Protein AF-A0A523AFY2-F1 (afdb_monomer_lite)

Foldseek 3Di:
DDDDDPDDPPPPPPPLDAAVQVALDHFCVLVCVPPVQQCVLQCQACQQCLLPPPVNVVVLVVCCVVQNQLVLLLSCLQFLVRLSVRCVVVVHDNGRDDCHLCDPPDPCVSSRSRGNGQSNLQQQPDFDAQSPTDGDPPDTFLDHEGEDQDQDPPQVVSCSRHSYGYDYDPVNVALSSVRNRQFDWDFDDDPNDGDDTDRPGNVSVVCCPDPPPPVPGLQVPQFPFDFPCPDDPDGDTDTRNNRDDPPDPD

Structure (mmCIF, N/CA/C/O backbone):
data_AF-A0A523AFY2-F1
#
_entry.id   AF-A0A523AFY2-F1
#
loop_
_atom_site.group_PDB
_atom_site.id
_atom_site.type_symbol
_atom_site.label_atom_id
_atom_site.label_alt_id
_atom_site.label_comp_id
_atom_site.label_asym_id
_atom_site.label_entity_id
_atom_site.label_seq_id
_atom_site.pdbx_PDB_ins_code
_atom_site.Cartn_x
_atom_site.Cartn_y
_atom_site.Cartn_z
_atom_site.occupancy
_atom_site.B_iso_or_equiv
_atom_site.auth_seq_id
_atom_site.auth_comp_id
_atom_site.auth_asym_id
_atom_site.auth_atom_id
_atom_site.pdbx_PDB_model_num
ATOM 1 N N . MET A 1 1 ? 66.369 21.741 8.125 1.00 42.06 1 MET A N 1
ATOM 2 C CA . MET A 1 1 ? 65.261 22.424 7.418 1.00 42.06 1 MET A CA 1
ATOM 3 C C . MET A 1 1 ? 64.655 21.423 6.441 1.00 42.06 1 MET A C 1
ATOM 5 O O . MET A 1 1 ? 65.436 20.717 5.822 1.00 42.06 1 MET A O 1
ATOM 9 N N . PHE A 1 2 ? 63.322 21.357 6.341 1.00 40.41 2 PHE A N 1
ATOM 10 C CA . PHE A 1 2 ? 62.491 20.428 5.542 1.00 40.41 2 PHE A CA 1
ATOM 11 C C . PHE A 1 2 ? 61.957 19.174 6.249 1.00 40.41 2 PHE A C 1
ATOM 13 O O . PHE A 1 2 ? 62.314 18.036 5.962 1.00 40.41 2 PHE A O 1
ATOM 20 N N . GLN A 1 3 ? 60.999 19.427 7.138 1.00 42.50 3 GLN A N 1
ATOM 21 C CA . GLN A 1 3 ? 59.979 18.474 7.560 1.00 42.50 3 GLN A CA 1
ATOM 22 C C . GLN A 1 3 ? 58.961 18.348 6.411 1.00 42.50 3 GLN A C 1
ATOM 24 O O . GLN A 1 3 ? 58.285 19.318 6.071 1.00 42.50 3 GLN A O 1
ATOM 29 N N . LYS A 1 4 ? 58.907 17.188 5.743 1.00 47.19 4 LYS A N 1
ATOM 30 C CA . LYS A 1 4 ? 57.922 16.914 4.684 1.00 47.19 4 LYS A CA 1
ATOM 31 C C . LYS A 1 4 ? 56.548 16.710 5.322 1.00 47.19 4 LYS A C 1
ATOM 33 O O . LYS A 1 4 ? 56.287 15.682 5.938 1.00 47.19 4 LYS A O 1
ATOM 38 N N . LEU A 1 5 ? 55.694 17.715 5.170 1.00 48.69 5 LEU A N 1
ATOM 39 C CA . LEU A 1 5 ? 54.273 17.677 5.486 1.00 48.69 5 LEU A CA 1
ATOM 40 C C . LEU A 1 5 ? 53.580 16.730 4.489 1.00 48.69 5 LEU A C 1
ATOM 42 O O . LEU A 1 5 ? 53.420 17.071 3.319 1.00 48.69 5 LEU A O 1
ATOM 46 N N . LEU A 1 6 ? 53.212 15.523 4.923 1.00 51.28 6 LEU A N 1
ATOM 47 C CA . LEU A 1 6 ? 52.297 14.668 4.165 1.00 51.28 6 LEU A CA 1
ATOM 48 C C . LEU A 1 6 ? 50.889 15.269 4.267 1.00 51.28 6 LEU A C 1
ATOM 50 O O . LEU A 1 6 ? 50.215 15.117 5.284 1.00 51.28 6 LEU A O 1
ATOM 54 N N . LEU A 1 7 ? 50.451 15.966 3.216 1.00 49.75 7 LEU A N 1
ATOM 55 C CA . LEU A 1 7 ? 49.040 16.283 3.016 1.00 49.75 7 LEU A CA 1
ATOM 56 C C . LEU A 1 7 ? 48.286 14.984 2.702 1.00 49.75 7 LEU A C 1
ATOM 58 O O . LEU A 1 7 ? 48.415 14.431 1.611 1.00 49.75 7 LEU A O 1
ATOM 62 N N . PHE A 1 8 ? 47.473 14.515 3.647 1.00 49.38 8 PHE A N 1
ATOM 63 C CA . PHE A 1 8 ? 46.393 13.581 3.351 1.00 49.38 8 PHE A CA 1
ATOM 64 C C . PHE A 1 8 ? 45.326 14.331 2.543 1.00 49.38 8 PHE A C 1
ATOM 66 O O . PHE A 1 8 ? 44.540 15.101 3.092 1.00 49.38 8 PHE A O 1
ATOM 73 N N . LEU A 1 9 ? 45.308 14.121 1.227 1.00 49.66 9 LEU A N 1
ATOM 74 C CA . LEU A 1 9 ? 44.147 14.429 0.396 1.00 49.66 9 LEU A CA 1
ATOM 75 C C . LEU A 1 9 ? 43.015 13.493 0.831 1.00 49.66 9 LEU A C 1
ATOM 77 O O . LEU A 1 9 ? 42.981 12.326 0.445 1.00 49.66 9 LEU A O 1
ATOM 81 N N . ALA A 1 10 ? 42.110 13.991 1.673 1.00 51.66 10 ALA A N 1
ATOM 82 C CA . ALA A 1 10 ? 40.837 13.334 1.914 1.00 51.66 10 ALA A CA 1
ATOM 83 C C . ALA A 1 10 ? 40.090 13.284 0.577 1.00 51.66 10 ALA A C 1
ATOM 85 O O . ALA A 1 10 ? 39.642 14.309 0.064 1.00 51.66 10 ALA A O 1
ATOM 86 N N . ILE A 1 11 ? 40.005 12.096 -0.019 1.00 53.56 11 ILE A N 1
ATOM 87 C CA . ILE A 1 11 ? 39.124 11.853 -1.156 1.00 53.56 11 ILE A CA 1
ATOM 88 C C . ILE A 1 11 ? 37.707 12.006 -0.607 1.00 53.56 11 ILE A C 1
ATOM 90 O O . ILE A 1 11 ? 37.189 11.109 0.058 1.00 53.56 11 ILE A O 1
ATOM 94 N N . ILE A 1 12 ? 37.102 13.173 -0.830 1.00 53.50 12 ILE A N 1
ATOM 95 C CA . ILE A 1 12 ? 35.683 13.400 -0.569 1.00 53.50 12 ILE A CA 1
ATOM 96 C C . ILE A 1 12 ? 34.939 12.589 -1.630 1.00 53.50 12 ILE A C 1
ATOM 98 O O . ILE A 1 12 ? 34.638 13.083 -2.714 1.00 53.50 12 ILE A O 1
ATOM 102 N N . PHE A 1 13 ? 34.694 11.309 -1.349 1.00 49.19 13 PHE A N 1
ATOM 103 C CA . PHE A 1 13 ? 33.659 10.586 -2.070 1.00 49.19 13 PHE A CA 1
ATOM 104 C C . PHE A 1 13 ? 32.344 11.314 -1.778 1.00 49.19 13 PHE A C 1
ATOM 106 O O . PHE A 1 13 ? 32.031 11.518 -0.600 1.00 49.19 13 PHE A O 1
ATOM 113 N N . PRO A 1 14 ? 31.585 11.750 -2.798 1.00 54.03 14 PRO A N 1
ATOM 114 C CA . PRO A 1 14 ? 30.261 12.285 -2.549 1.00 54.03 14 PRO A CA 1
ATOM 115 C C . PRO A 1 14 ? 29.473 11.198 -1.820 1.00 54.03 14 PRO A C 1
ATOM 117 O O . PRO A 1 14 ? 29.329 10.083 -2.324 1.00 54.03 14 PRO A O 1
ATOM 120 N N . ILE A 1 15 ? 29.023 11.507 -0.604 1.00 63.22 15 ILE A N 1
ATOM 121 C CA . ILE A 1 15 ? 28.131 10.630 0.145 1.00 63.22 15 ILE A CA 1
ATOM 122 C C . ILE A 1 15 ? 26.843 10.584 -0.673 1.00 63.22 15 ILE A C 1
ATOM 124 O O . ILE A 1 15 ? 26.084 11.552 -0.698 1.00 63.22 15 ILE A O 1
ATOM 128 N N . ILE A 1 16 ? 26.638 9.492 -1.411 1.00 67.69 16 ILE A N 1
ATOM 129 C CA . ILE A 1 16 ? 25.381 9.256 -2.115 1.00 67.69 16 ILE A CA 1
ATOM 130 C C . ILE A 1 16 ? 24.326 9.065 -1.027 1.00 67.69 16 ILE A C 1
ATOM 132 O O . ILE A 1 16 ? 24.326 8.059 -0.321 1.00 67.69 16 ILE A O 1
ATOM 136 N N . SER A 1 17 ? 23.473 10.071 -0.859 1.00 81.75 17 SER A N 1
ATOM 137 C CA . SER A 1 17 ? 22.345 10.030 0.063 1.00 81.75 17 SER A CA 1
ATOM 138 C C . SER A 1 17 ? 21.097 9.633 -0.712 1.00 81.75 17 SER A C 1
ATOM 140 O O . SER A 1 17 ? 20.773 10.259 -1.721 1.00 81.75 17 SER A O 1
ATOM 142 N N . PHE A 1 18 ? 20.409 8.590 -0.251 1.00 86.94 18 PHE A N 1
ATOM 143 C CA . PHE A 1 18 ? 19.158 8.133 -0.850 1.00 86.94 18 PHE A CA 1
ATOM 144 C C . PHE A 1 18 ? 17.953 8.684 -0.080 1.00 86.94 18 PHE A C 1
ATOM 146 O O . PHE A 1 18 ? 18.010 8.786 1.152 1.00 86.94 18 PHE A O 1
ATOM 153 N N . PRO A 1 19 ? 16.830 8.978 -0.759 1.00 84.94 19 PRO A N 1
ATOM 154 C CA . PRO A 1 19 ? 15.599 9.380 -0.092 1.00 84.94 19 PRO A CA 1
ATOM 155 C C . PRO A 1 19 ? 15.180 8.345 0.951 1.00 84.94 19 PRO A C 1
ATOM 157 O O . PRO A 1 19 ? 15.086 7.150 0.653 1.00 84.94 19 PRO A O 1
ATOM 160 N N . HIS A 1 20 ? 14.920 8.794 2.180 1.00 91.00 20 HIS A N 1
ATOM 161 C CA . HIS A 1 20 ? 14.503 7.930 3.287 1.00 91.00 20 HIS A CA 1
ATOM 162 C C . HIS A 1 20 ? 15.432 6.706 3.484 1.00 91.00 20 HIS A C 1
ATOM 164 O O . HIS A 1 20 ? 14.951 5.578 3.586 1.00 91.00 20 HIS A O 1
ATOM 170 N N . ALA A 1 21 ? 16.758 6.904 3.473 1.00 85.56 21 ALA A N 1
ATOM 171 C CA . ALA A 1 21 ? 17.754 5.820 3.513 1.00 85.56 21 ALA A CA 1
ATOM 172 C C . ALA A 1 21 ? 17.608 4.863 4.715 1.00 85.56 21 ALA A C 1
ATOM 174 O O . ALA A 1 21 ? 17.823 3.661 4.570 1.00 85.56 21 ALA A O 1
ATOM 175 N N . GLU A 1 22 ? 17.194 5.383 5.875 1.00 87.62 22 GLU A N 1
ATOM 176 C CA . GLU A 1 22 ? 16.995 4.591 7.099 1.00 87.62 22 GLU A CA 1
ATOM 177 C C . GLU A 1 22 ? 15.602 3.951 7.216 1.00 87.62 22 GLU A C 1
ATOM 179 O O . GLU A 1 22 ? 15.353 3.182 8.142 1.00 87.62 22 GLU A O 1
ATOM 184 N N . ARG A 1 23 ? 14.684 4.250 6.290 1.00 91.00 23 ARG A N 1
ATOM 185 C CA . ARG A 1 23 ? 13.318 3.708 6.270 1.00 91.00 23 ARG A CA 1
ATOM 186 C C . ARG A 1 23 ? 13.208 2.593 5.232 1.00 91.00 23 ARG A C 1
ATOM 188 O O . ARG A 1 23 ? 13.968 2.539 4.260 1.00 91.00 23 ARG A O 1
ATOM 195 N N . ILE A 1 24 ? 12.243 1.694 5.415 1.00 91.69 24 ILE A N 1
ATOM 196 C CA . ILE A 1 24 ? 11.992 0.623 4.443 1.00 91.69 24 ILE A CA 1
ATOM 197 C C . ILE A 1 24 ? 11.188 1.140 3.245 1.00 91.69 24 ILE A C 1
ATOM 199 O O . ILE A 1 24 ? 11.345 0.638 2.128 1.00 91.69 24 ILE A O 1
ATOM 203 N N . PHE A 1 25 ? 10.378 2.181 3.443 1.00 94.56 25 PHE A N 1
ATOM 204 C CA . PHE A 1 25 ? 9.622 2.844 2.384 1.00 94.56 25 PHE A CA 1
ATOM 205 C C . PHE A 1 25 ? 10.242 4.171 1.957 1.00 94.56 25 PHE A C 1
ATOM 207 O O . PHE A 1 25 ? 11.165 4.720 2.557 1.00 94.56 25 PHE A O 1
ATOM 214 N N . THR A 1 26 ? 9.720 4.684 0.855 1.00 94.88 26 THR A N 1
ATOM 215 C CA . THR A 1 26 ? 9.951 6.047 0.403 1.00 94.88 26 THR A CA 1
ATOM 216 C C . THR A 1 26 ? 8.637 6.598 -0.122 1.00 94.88 26 THR A C 1
ATOM 218 O O . THR A 1 26 ? 7.794 5.818 -0.584 1.00 94.88 26 THR A O 1
ATOM 221 N N . THR A 1 27 ? 8.461 7.911 -0.019 1.00 95.56 27 THR A N 1
ATOM 222 C CA . THR A 1 27 ? 7.250 8.571 -0.496 1.00 95.56 27 THR A CA 1
ATOM 223 C C . THR A 1 27 ? 7.198 8.560 -2.037 1.00 95.56 27 THR A C 1
ATOM 225 O O . THR A 1 27 ? 8.249 8.516 -2.696 1.00 95.56 27 THR A O 1
ATOM 228 N N . PRO A 1 28 ? 6.001 8.564 -2.645 1.00 94.88 28 PRO A N 1
ATOM 229 C CA . PRO A 1 28 ? 5.795 8.526 -4.092 1.00 94.88 28 PRO A CA 1
ATOM 230 C C . PRO A 1 28 ? 6.550 9.598 -4.884 1.00 94.88 28 PRO A C 1
ATOM 232 O O . PRO A 1 28 ? 6.897 9.347 -6.037 1.00 94.88 28 PRO A O 1
ATOM 235 N N . GLU A 1 29 ? 6.863 10.754 -4.290 1.00 93.19 29 GLU A N 1
ATOM 236 C CA . GLU A 1 29 ? 7.602 11.851 -4.939 1.00 93.19 29 GLU A CA 1
ATOM 237 C C . GLU A 1 29 ? 8.966 11.390 -5.453 1.00 93.19 29 GLU A C 1
ATOM 239 O O . GLU A 1 29 ? 9.415 11.840 -6.505 1.00 93.19 29 GLU A O 1
ATOM 244 N N . THR A 1 30 ? 9.600 10.438 -4.757 1.00 93.06 30 THR A N 1
ATOM 245 C CA . THR A 1 30 ? 10.873 9.838 -5.193 1.00 93.06 30 THR A CA 1
ATOM 246 C C . THR A 1 30 ? 10.732 9.122 -6.539 1.00 93.06 30 THR A C 1
ATOM 248 O O . THR A 1 30 ? 11.696 8.994 -7.289 1.00 93.06 30 THR A O 1
ATOM 251 N N . CYS A 1 31 ? 9.536 8.628 -6.859 1.00 92.25 31 CYS A N 1
ATOM 252 C CA . CYS A 1 31 ? 9.255 7.911 -8.096 1.00 92.25 31 CYS A CA 1
ATOM 253 C C . CYS A 1 31 ? 8.855 8.860 -9.237 1.00 92.25 31 CYS A C 1
ATOM 255 O O . CYS A 1 31 ? 9.043 8.515 -10.403 1.00 92.25 31 CYS A O 1
ATOM 257 N N . THR A 1 32 ? 8.314 10.042 -8.930 1.00 90.94 32 THR A N 1
ATOM 258 C CA . THR A 1 32 ? 7.668 10.946 -9.899 1.00 90.94 32 THR A CA 1
ATOM 259 C C . THR A 1 32 ? 8.602 11.447 -10.996 1.00 90.94 32 THR A C 1
ATOM 261 O O . THR A 1 32 ? 8.151 11.634 -12.124 1.00 90.94 32 THR A O 1
ATOM 264 N N . GLU A 1 33 ? 9.897 11.605 -10.714 1.00 84.56 33 GLU A N 1
ATOM 265 C CA . GLU A 1 33 ? 10.879 12.066 -11.706 1.00 84.56 33 GLU A CA 1
ATOM 266 C C . GLU A 1 33 ? 10.946 11.140 -12.934 1.00 84.56 33 GLU A C 1
ATOM 268 O O . GLU A 1 33 ? 10.988 11.612 -14.069 1.00 84.56 33 GLU A O 1
ATOM 273 N N . CYS A 1 34 ? 10.886 9.820 -12.724 1.00 87.81 34 CYS A N 1
ATOM 274 C CA . CYS A 1 34 ? 10.919 8.828 -13.805 1.00 87.81 34 CYS A CA 1
ATOM 275 C C . CYS A 1 34 ? 9.532 8.252 -14.141 1.00 87.81 34 CYS A C 1
ATOM 277 O O . CYS A 1 34 ? 9.311 7.750 -15.243 1.00 87.81 34 CYS A O 1
ATOM 279 N N . HIS A 1 35 ? 8.592 8.299 -13.197 1.00 90.25 35 HIS A N 1
ATOM 280 C CA . HIS A 1 35 ? 7.283 7.648 -13.275 1.00 90.25 35 HIS A CA 1
ATOM 281 C C . HIS A 1 35 ? 6.115 8.636 -13.166 1.00 90.25 35 HIS A C 1
ATOM 283 O O . HIS A 1 35 ? 5.053 8.278 -12.661 1.00 90.25 35 HIS A O 1
ATOM 289 N N . GLY A 1 36 ? 6.277 9.862 -13.675 1.00 90.38 36 GLY A N 1
ATOM 290 C CA . GLY A 1 36 ? 5.284 10.937 -13.555 1.00 90.38 36 GLY A CA 1
ATOM 291 C C . GLY A 1 36 ? 3.863 10.544 -13.973 1.00 90.38 36 GLY A C 1
ATOM 292 O O . GLY A 1 36 ? 2.921 10.800 -13.234 1.00 90.38 36 GLY A O 1
ATOM 293 N N . VAL A 1 37 ? 3.699 9.828 -15.093 1.00 88.00 37 VAL A N 1
ATOM 294 C CA . VAL A 1 37 ? 2.375 9.344 -15.540 1.00 88.00 37 VAL A CA 1
ATOM 295 C C . VAL A 1 37 ? 1.756 8.362 -14.537 1.00 88.00 37 VAL A C 1
ATOM 297 O O . VAL A 1 37 ? 0.566 8.449 -14.238 1.00 88.00 37 VAL A O 1
ATOM 300 N N . PHE A 1 38 ? 2.546 7.435 -13.982 1.00 88.56 38 PHE A N 1
ATOM 301 C CA . PHE A 1 38 ? 2.043 6.481 -12.987 1.00 88.56 38 PHE A CA 1
ATOM 302 C C . PHE A 1 38 ? 1.725 7.166 -11.663 1.00 88.56 38 PHE A C 1
ATOM 304 O O . PHE A 1 38 ? 0.714 6.830 -11.057 1.00 88.56 38 PHE A O 1
ATOM 311 N N . TYR A 1 39 ? 2.530 8.152 -11.259 1.00 91.88 39 TYR A N 1
ATOM 312 C CA . TYR A 1 39 ? 2.239 8.994 -10.104 1.00 91.88 39 TYR A CA 1
ATOM 313 C C . TYR A 1 39 ? 0.913 9.734 -10.289 1.00 91.88 39 TYR A C 1
ATOM 315 O O . TYR A 1 39 ? 0.051 9.640 -9.423 1.00 91.88 39 TYR A O 1
ATOM 323 N N . THR A 1 40 ? 0.695 10.398 -11.431 1.00 91.69 40 THR A N 1
ATOM 324 C CA . THR A 1 40 ? -0.570 11.094 -11.712 1.00 91.69 40 THR A CA 1
ATOM 325 C C . THR A 1 40 ? -1.757 10.137 -11.632 1.00 91.69 40 THR A C 1
ATOM 327 O O . THR A 1 40 ? -2.724 10.425 -10.931 1.00 91.69 40 THR A O 1
ATOM 330 N N . ASN A 1 41 ? -1.658 8.970 -12.266 1.00 89.75 41 ASN A N 1
ATOM 331 C CA . ASN A 1 41 ? -2.713 7.960 -12.239 1.00 89.75 41 ASN A CA 1
ATOM 332 C C . ASN A 1 41 ? -3.002 7.440 -10.824 1.00 89.75 41 ASN A C 1
ATOM 334 O O . ASN A 1 41 ? -4.154 7.426 -10.397 1.00 89.75 41 ASN A O 1
ATOM 338 N N . TRP A 1 42 ? -1.960 7.063 -10.080 1.00 93.38 42 TRP A N 1
ATOM 339 C CA . TRP A 1 42 ? -2.089 6.606 -8.698 1.00 93.38 42 TRP A CA 1
ATOM 340 C C . TRP A 1 42 ? -2.673 7.696 -7.800 1.00 93.38 42 TRP A C 1
ATOM 342 O O . TRP A 1 42 ? -3.564 7.406 -7.007 1.00 93.38 42 TRP A O 1
ATOM 352 N N . SER A 1 43 ? -2.230 8.947 -7.955 1.00 92.88 43 SER A N 1
ATOM 353 C CA . SER A 1 43 ? -2.646 10.071 -7.108 1.00 92.88 43 SER A CA 1
ATOM 354 C C . SER A 1 43 ? -4.154 10.335 -7.166 1.00 92.88 43 SER A C 1
ATOM 356 O O . SER A 1 43 ? -4.715 10.849 -6.201 1.00 92.88 43 SER A O 1
ATOM 358 N N . GLN A 1 44 ? -4.818 9.913 -8.246 1.00 90.25 44 GLN A N 1
ATOM 359 C CA . GLN A 1 44 ? -6.264 10.029 -8.460 1.00 90.25 44 GLN A CA 1
ATOM 360 C C . GLN A 1 44 ? -7.066 8.792 -8.017 1.00 90.25 44 GLN A C 1
ATOM 362 O O . GLN A 1 44 ? -8.291 8.801 -8.101 1.00 90.25 44 GLN A O 1
ATOM 367 N N . SER A 1 45 ? -6.403 7.724 -7.570 1.00 90.94 45 SER A N 1
ATOM 368 C CA . SER A 1 45 ? -7.050 6.458 -7.207 1.00 90.94 45 SER A CA 1
ATOM 369 C C . SER A 1 45 ? -7.565 6.443 -5.763 1.00 90.94 45 SER A C 1
ATOM 371 O O . SER A 1 45 ? -7.151 7.237 -4.917 1.00 90.94 45 SER A O 1
ATOM 373 N N . MET A 1 46 ? -8.406 5.464 -5.423 1.00 91.94 46 MET A N 1
ATOM 374 C CA . MET A 1 46 ? -8.769 5.220 -4.021 1.00 91.94 46 MET A CA 1
ATOM 375 C C . MET A 1 46 ? -7.597 4.690 -3.184 1.00 91.94 46 MET A C 1
ATOM 377 O O . MET A 1 46 ? -7.615 4.814 -1.965 1.00 91.94 46 MET A O 1
ATOM 381 N N . HIS A 1 47 ? -6.539 4.165 -3.807 1.00 94.38 47 HIS A N 1
ATOM 382 C CA . HIS A 1 47 ? -5.332 3.744 -3.095 1.00 94.38 47 HIS A CA 1
ATOM 383 C C . HIS A 1 47 ? -4.554 4.932 -2.511 1.00 94.38 47 HIS A C 1
ATOM 385 O O . HIS A 1 47 ? -4.178 4.875 -1.340 1.00 94.38 47 HIS A O 1
ATOM 391 N N . SER A 1 48 ? -4.369 6.024 -3.264 1.00 95.31 48 SER A N 1
ATOM 392 C CA . SER A 1 48 ? -3.738 7.255 -2.746 1.00 95.31 48 SER A CA 1
ATOM 393 C C . SER A 1 48 ? -4.623 7.998 -1.738 1.00 95.31 48 SER A C 1
ATOM 395 O O . SER A 1 48 ? -4.136 8.769 -0.908 1.00 95.31 48 SER A O 1
ATOM 397 N N . ASN A 1 49 ? -5.939 7.777 -1.813 1.00 94.50 49 ASN A N 1
ATOM 398 C CA . ASN A 1 49 ? -6.933 8.389 -0.936 1.00 94.50 49 ASN A CA 1
ATOM 399 C C . ASN A 1 49 ? -7.343 7.493 0.239 1.00 94.50 49 ASN A C 1
ATOM 401 O O . ASN A 1 49 ? -8.129 7.932 1.074 1.00 94.50 49 ASN A O 1
ATOM 405 N N . ALA A 1 50 ? -6.782 6.286 0.365 1.00 95.38 50 ALA A N 1
ATOM 406 C CA . ALA A 1 50 ? -7.217 5.296 1.350 1.00 95.38 50 ALA A CA 1
ATOM 407 C C . ALA A 1 50 ? -7.183 5.833 2.792 1.00 95.38 50 ALA A C 1
ATOM 409 O O . ALA A 1 50 ? -8.067 5.526 3.583 1.00 95.38 50 ALA A O 1
ATOM 410 N N . ALA A 1 51 ? -6.208 6.681 3.122 1.00 96.12 51 ALA A N 1
ATOM 411 C CA . ALA A 1 51 ? -6.073 7.292 4.443 1.00 96.12 51 ALA A CA 1
ATOM 412 C C . ALA A 1 51 ? -6.923 8.558 4.654 1.00 96.12 51 ALA A C 1
ATOM 414 O O . ALA A 1 51 ? -7.071 9.019 5.784 1.00 96.12 51 ALA A O 1
ATOM 415 N N . LYS A 1 52 ? -7.407 9.167 3.565 1.00 94.19 52 LYS A N 1
ATOM 416 C CA . LYS A 1 52 ? -7.966 10.529 3.530 1.00 94.19 52 LYS A CA 1
ATOM 417 C C . LYS A 1 52 ? -9.440 10.571 3.133 1.00 94.19 52 LYS A C 1
ATOM 419 O O . LYS A 1 52 ? -10.047 11.635 3.223 1.00 94.19 52 LYS A O 1
ATOM 424 N N . ASP A 1 53 ? -10.001 9.448 2.698 1.00 94.38 53 ASP A N 1
ATOM 425 C CA . ASP A 1 53 ? -11.412 9.335 2.349 1.00 94.38 53 ASP A CA 1
ATOM 426 C C . ASP A 1 53 ? -12.310 9.730 3.545 1.00 94.38 53 ASP A C 1
ATOM 428 O O . ASP A 1 53 ? -12.232 9.102 4.607 1.00 94.38 53 ASP A O 1
ATOM 432 N N . PRO A 1 54 ? -13.170 10.759 3.409 1.00 94.94 54 PRO A N 1
ATOM 433 C CA . PRO A 1 54 ? -14.071 11.181 4.474 1.00 94.94 54 PRO A CA 1
ATOM 434 C C . PRO A 1 54 ? -14.997 10.075 4.985 1.00 94.94 54 PRO A C 1
ATOM 436 O O . PRO A 1 54 ? -15.310 10.067 6.176 1.00 94.94 54 PRO A O 1
ATOM 439 N N . TYR A 1 55 ? -15.422 9.141 4.125 1.00 93.06 55 TYR A N 1
ATOM 440 C CA . TYR A 1 55 ? -16.278 8.034 4.550 1.00 93.06 55 TYR A CA 1
ATOM 441 C C . TYR A 1 55 ? -15.514 7.069 5.460 1.00 93.06 55 TYR A C 1
ATOM 443 O O . TYR A 1 55 ? -15.964 6.773 6.572 1.00 93.06 55 TYR A O 1
ATOM 451 N N . PHE A 1 56 ? -14.311 6.661 5.049 1.00 94.62 56 PHE A N 1
ATOM 452 C CA . PHE A 1 56 ? -13.389 5.913 5.901 1.00 94.62 56 PHE A CA 1
ATOM 453 C C . PHE A 1 56 ? -13.139 6.613 7.243 1.00 94.62 56 PHE A C 1
ATOM 455 O O . PHE A 1 56 ? -13.267 5.983 8.292 1.00 94.62 56 PHE A O 1
ATOM 462 N N . LEU A 1 57 ? -12.824 7.912 7.236 1.00 96.75 57 LEU A N 1
ATOM 463 C CA . LEU A 1 57 ? -12.543 8.657 8.466 1.00 96.75 57 LEU A CA 1
ATOM 464 C C . LEU A 1 57 ? -13.754 8.705 9.403 1.00 96.75 57 LEU A C 1
ATOM 466 O O . LEU A 1 57 ? -13.601 8.524 10.614 1.00 96.75 57 LEU A O 1
ATOM 470 N N . ALA A 1 58 ? -14.957 8.898 8.857 1.00 96.94 58 ALA A N 1
ATOM 471 C CA . ALA A 1 58 ? -16.193 8.866 9.630 1.00 96.94 58 ALA A CA 1
ATOM 472 C C . ALA A 1 58 ? -16.419 7.481 10.251 1.00 96.94 58 ALA A C 1
ATOM 474 O O . ALA A 1 58 ? -16.612 7.377 11.466 1.00 96.94 58 ALA A O 1
ATOM 475 N N . LYS A 1 59 ? -16.314 6.413 9.451 1.00 95.56 59 LYS A N 1
ATOM 476 C CA . LYS A 1 59 ? -16.459 5.031 9.922 1.00 95.56 59 LYS A CA 1
ATOM 477 C C . LYS A 1 59 ? -15.433 4.693 10.999 1.00 95.56 59 LYS A C 1
ATOM 479 O O . LYS A 1 59 ? -15.825 4.223 12.062 1.00 95.56 59 LYS A O 1
ATOM 484 N N . LEU A 1 60 ? -14.155 4.990 10.773 1.00 96.19 60 LEU A N 1
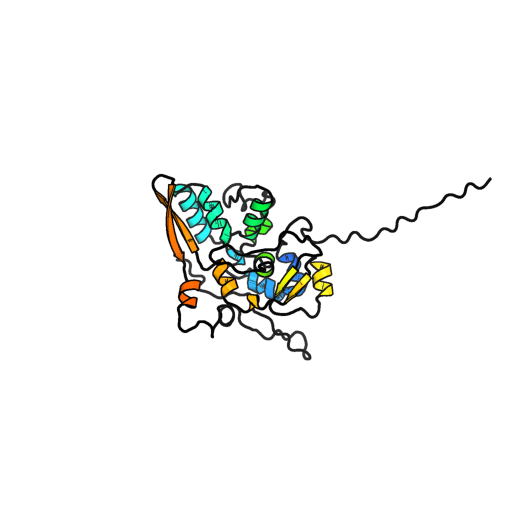ATOM 485 C CA . LEU A 1 60 ? -13.094 4.751 11.748 1.00 96.19 60 LEU A CA 1
ATOM 486 C C . LEU A 1 60 ? -13.364 5.488 13.061 1.00 96.19 60 LEU A C 1
ATOM 488 O O . LEU A 1 60 ? -13.246 4.900 14.131 1.00 96.19 60 LEU A O 1
ATOM 492 N N . SER A 1 61 ? -13.771 6.759 12.992 1.00 97.00 61 SER A N 1
ATOM 493 C CA . SER A 1 61 ? -14.081 7.540 14.191 1.00 97.00 61 SER A CA 1
ATOM 494 C C . SER A 1 61 ? -15.234 6.938 15.000 1.00 97.00 61 SER A C 1
ATOM 496 O O . SER A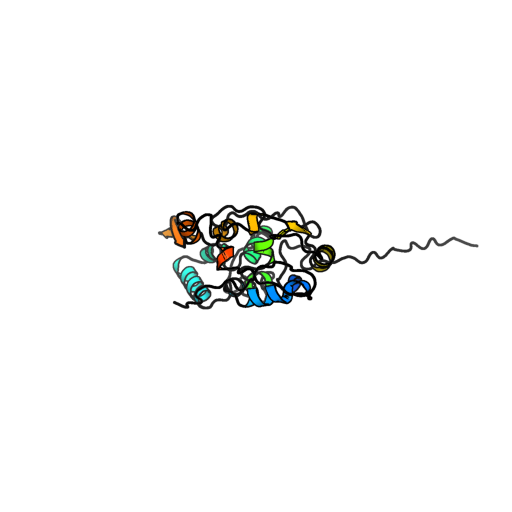 1 61 ? -15.167 6.918 16.229 1.00 97.00 61 SER A O 1
ATOM 498 N N . ASN A 1 62 ? -16.247 6.388 14.322 1.00 96.38 62 ASN A N 1
ATOM 499 C CA . ASN A 1 62 ? -17.344 5.674 14.961 1.00 96.38 62 ASN A CA 1
ATOM 500 C C . ASN A 1 62 ? -16.866 4.362 15.596 1.00 96.38 62 ASN A C 1
ATOM 502 O O . ASN A 1 62 ? -17.168 4.106 16.758 1.00 96.38 62 ASN A O 1
ATOM 506 N N . GLU A 1 63 ? -16.086 3.552 14.878 1.00 94.69 63 GLU A N 1
ATOM 507 C CA . GLU A 1 63 ? -15.555 2.297 15.421 1.00 94.69 63 GLU A CA 1
ATOM 508 C C . GLU A 1 63 ? -14.685 2.535 16.660 1.00 94.69 63 GLU A C 1
ATOM 510 O O . GLU A 1 63 ? -14.825 1.829 17.654 1.00 94.69 63 GLU A O 1
ATOM 515 N N . VAL A 1 64 ? -13.860 3.586 16.675 1.00 95.19 64 VAL A N 1
ATOM 516 C CA . VAL A 1 64 ? -13.065 3.948 17.861 1.00 95.19 64 VAL A CA 1
ATOM 517 C C . VAL A 1 64 ? -13.949 4.244 19.077 1.00 95.19 64 VAL A C 1
ATOM 519 O O . VAL A 1 64 ? -13.556 3.933 20.198 1.00 95.19 64 VAL A O 1
ATOM 522 N N . VAL A 1 65 ? -15.143 4.813 18.887 1.00 94.75 65 VAL A N 1
ATOM 523 C CA . VAL A 1 65 ? -16.107 5.032 19.980 1.00 94.75 65 VAL A CA 1
ATOM 524 C C . VAL A 1 65 ? -16.755 3.721 20.430 1.00 94.75 65 VAL A C 1
ATOM 526 O O . VAL A 1 65 ? -16.946 3.524 21.627 1.00 94.75 65 VAL A O 1
ATOM 529 N N . VAL A 1 66 ? -17.097 2.837 19.489 1.00 92.00 66 VAL A N 1
ATOM 530 C CA . VAL A 1 66 ? -17.836 1.595 19.769 1.00 92.00 66 VAL A CA 1
ATOM 531 C C . VAL A 1 66 ? -16.946 0.534 20.409 1.00 92.00 66 VAL A C 1
ATOM 533 O O . VAL A 1 66 ? -17.351 -0.093 21.386 1.00 92.00 66 VAL A O 1
ATOM 536 N N . VAL A 1 67 ? -15.750 0.316 19.863 1.00 91.31 67 VAL A N 1
ATOM 537 C CA . VAL A 1 67 ? -14.864 -0.776 20.286 1.00 91.31 67 VAL A CA 1
ATOM 538 C C . VAL A 1 67 ? -13.572 -0.283 20.943 1.00 91.31 67 VAL A C 1
ATOM 540 O O . VAL A 1 67 ? -12.973 -1.018 21.721 1.00 91.31 67 VAL A O 1
ATOM 543 N N . GLY A 1 68 ? -13.166 0.969 20.729 1.00 91.44 68 GLY A N 1
ATOM 544 C CA . GLY A 1 68 ? -11.931 1.536 21.281 1.00 91.44 68 GLY A CA 1
ATOM 545 C C . GLY A 1 68 ? -10.811 1.672 20.247 1.00 91.44 68 GLY A C 1
ATOM 546 O O . GLY A 1 68 ? -10.926 1.229 19.108 1.00 91.44 68 GLY A O 1
ATOM 547 N N . SER A 1 69 ? -9.694 2.287 20.647 1.00 91.75 69 SER A N 1
ATOM 548 C CA . SER A 1 69 ? -8.611 2.697 19.734 1.00 91.75 69 SER A CA 1
ATOM 549 C C . SER A 1 69 ? -7.819 1.551 19.102 1.00 91.75 69 SER A C 1
ATOM 551 O O . SER A 1 69 ? -7.148 1.770 18.097 1.00 91.75 69 SER A O 1
ATOM 553 N N . PHE A 1 70 ? -7.898 0.322 19.627 1.00 89.69 70 PHE A N 1
ATOM 554 C CA . PHE A 1 70 ? -7.181 -0.815 19.031 1.00 89.69 70 PHE A CA 1
ATOM 555 C C . PHE A 1 70 ? -7.642 -1.078 17.578 1.00 89.69 70 PHE A C 1
ATOM 557 O O . PHE A 1 70 ? -6.876 -1.616 16.779 1.00 89.69 70 PHE A O 1
ATOM 564 N N . VAL A 1 71 ? -8.875 -0.685 17.215 1.00 92.69 71 VAL A N 1
ATOM 565 C CA . VAL A 1 71 ? -9.404 -0.838 15.849 1.00 92.69 71 VAL A CA 1
ATOM 566 C C . VAL A 1 71 ? -8.611 -0.021 14.829 1.00 92.69 71 VAL A C 1
ATOM 568 O O . VAL A 1 71 ? -8.532 -0.401 13.664 1.00 92.69 71 VAL A O 1
ATOM 571 N N . GLU A 1 72 ? -7.955 1.060 15.262 1.00 95.94 72 GLU A N 1
ATOM 572 C CA . GLU A 1 72 ? -7.125 1.884 14.385 1.00 95.94 72 GLU A CA 1
ATOM 573 C C . GLU A 1 72 ? -5.956 1.083 13.809 1.00 95.94 72 GLU A C 1
ATOM 575 O O . GLU A 1 72 ? -5.689 1.185 12.612 1.00 95.94 72 GLU A O 1
ATOM 580 N N . GLU A 1 73 ? -5.332 0.205 14.604 1.00 94.25 73 GLU A N 1
ATOM 581 C CA . GLU A 1 73 ? -4.267 -0.677 14.115 1.00 94.25 73 GLU A CA 1
ATOM 582 C C . GLU A 1 73 ? -4.795 -1.675 13.072 1.00 94.25 73 GLU A C 1
ATOM 584 O O . GLU A 1 73 ? -4.107 -1.969 12.089 1.00 94.25 73 GLU A O 1
ATOM 589 N N . GLU A 1 74 ? -6.018 -2.184 13.249 1.00 91.94 74 GLU A N 1
ATOM 590 C CA . GLU A 1 74 ? -6.658 -3.076 12.278 1.00 91.94 74 GLU A CA 1
ATOM 591 C C . GLU A 1 74 ? -6.907 -2.362 10.944 1.00 91.94 74 GLU A C 1
ATOM 593 O O . GLU A 1 74 ? -6.532 -2.882 9.888 1.00 91.94 74 GLU A O 1
ATOM 598 N N . CYS A 1 75 ? -7.446 -1.142 10.981 1.00 94.38 75 CYS A N 1
ATOM 599 C CA . CYS A 1 75 ? -7.697 -0.319 9.797 1.00 94.38 75 CYS A CA 1
ATOM 600 C C . CYS A 1 75 ? -6.396 0.134 9.109 1.00 94.38 75 CYS A C 1
ATOM 602 O O . CYS A 1 75 ? -6.306 0.158 7.874 1.00 94.38 75 CYS A O 1
ATOM 604 N N . ALA A 1 76 ? -5.348 0.418 9.887 1.00 95.62 76 ALA A N 1
ATOM 605 C CA . ALA A 1 76 ? -4.054 0.882 9.391 1.00 95.62 76 ALA A CA 1
ATOM 606 C C . ALA A 1 76 ? -3.352 -0.153 8.497 1.00 95.62 76 ALA A C 1
ATOM 608 O O . ALA A 1 76 ? -2.515 0.213 7.672 1.00 95.62 76 ALA A O 1
ATOM 609 N N . LYS A 1 77 ? -3.711 -1.443 8.600 1.00 92.69 77 LYS A N 1
ATOM 610 C CA . LYS A 1 77 ? -3.176 -2.520 7.743 1.00 92.69 77 LYS A CA 1
ATOM 611 C C . LYS A 1 77 ? -3.496 -2.331 6.259 1.00 92.69 77 LYS A C 1
ATOM 613 O O . LYS A 1 77 ? -2.735 -2.844 5.440 1.00 92.69 77 LYS A O 1
ATOM 618 N N . CYS A 1 78 ? -4.587 -1.635 5.931 1.00 91.94 78 CYS A N 1
ATOM 619 C CA . CYS A 1 78 ? -5.040 -1.420 4.553 1.00 91.94 78 CYS A CA 1
ATOM 620 C C . CYS A 1 78 ? -5.065 0.062 4.166 1.00 91.94 78 CYS A C 1
ATOM 622 O O . CYS A 1 78 ? -4.728 0.387 3.033 1.00 91.94 78 CYS A O 1
ATOM 624 N N . HIS A 1 79 ? -5.418 0.953 5.095 1.00 95.38 79 HIS A N 1
ATOM 625 C CA . HIS A 1 79 ? -5.612 2.372 4.786 1.00 95.38 79 HIS A CA 1
ATOM 626 C C . HIS A 1 79 ? -4.345 3.221 4.935 1.00 95.38 79 HIS A C 1
ATOM 628 O O . HIS A 1 79 ? -4.210 4.217 4.236 1.00 95.38 79 HIS A O 1
ATOM 634 N N . THR A 1 80 ? -3.394 2.816 5.786 1.00 96.94 80 THR A N 1
ATOM 635 C CA . THR A 1 80 ? -2.081 3.474 5.967 1.00 96.94 80 THR A CA 1
ATOM 636 C C . THR A 1 80 ? -0.941 2.440 6.103 1.00 96.94 80 THR A C 1
ATOM 638 O O . THR A 1 80 ? -0.171 2.473 7.072 1.00 96.94 80 THR A O 1
ATOM 641 N N . PRO A 1 81 ? -0.841 1.451 5.195 1.00 95.62 81 PRO A N 1
ATOM 642 C CA . PRO A 1 81 ? -0.033 0.242 5.392 1.00 95.62 81 PRO A CA 1
ATOM 643 C C . PRO A 1 81 ? 1.469 0.506 5.551 1.00 95.62 81 PRO A C 1
ATOM 645 O O . PRO A 1 81 ? 2.128 -0.159 6.351 1.00 95.62 81 PRO A O 1
ATOM 648 N N . THR A 1 82 ? 2.012 1.478 4.822 1.00 96.06 82 THR A N 1
ATOM 649 C CA . THR A 1 82 ? 3.413 1.922 4.910 1.00 96.06 82 THR A CA 1
ATOM 650 C C . THR A 1 82 ? 3.729 2.480 6.294 1.00 96.06 82 THR A C 1
ATOM 652 O O . THR A 1 82 ? 4.637 1.979 6.956 1.00 96.06 82 THR A O 1
ATOM 655 N N . ALA A 1 83 ? 2.932 3.439 6.780 1.00 97.25 83 ALA A N 1
ATOM 656 C CA . ALA A 1 83 ? 3.080 4.003 8.122 1.00 97.25 83 ALA A CA 1
ATOM 657 C C . ALA A 1 83 ? 2.915 2.937 9.212 1.00 97.25 83 ALA A C 1
ATOM 659 O O . ALA A 1 83 ? 3.735 2.847 10.120 1.00 97.25 83 ALA A O 1
ATOM 660 N N . LYS A 1 84 ? 1.924 2.047 9.090 1.00 96.00 84 LYS A N 1
ATOM 661 C CA . LYS A 1 84 ? 1.731 0.934 10.031 1.00 96.00 84 LYS A CA 1
ATOM 662 C C . LYS A 1 84 ? 2.953 0.018 10.105 1.00 96.00 84 LYS A C 1
ATOM 664 O O . LYS A 1 84 ? 3.310 -0.470 11.178 1.00 96.00 84 LYS A O 1
ATOM 669 N N . LEU A 1 85 ? 3.564 -0.293 8.964 1.00 94.88 85 LEU A N 1
ATOM 670 C CA . LEU A 1 85 ? 4.724 -1.179 8.914 1.00 94.88 85 LEU A CA 1
ATOM 671 C C . LEU A 1 85 ? 5.971 -0.499 9.485 1.00 94.88 85 LEU A C 1
ATOM 673 O O . LEU A 1 85 ? 6.686 -1.137 10.256 1.00 94.88 85 LEU A O 1
ATOM 677 N N . GLU A 1 86 ? 6.189 0.783 9.189 1.00 95.56 86 GLU A N 1
ATOM 678 C CA . GLU A 1 86 ? 7.243 1.588 9.820 1.00 95.56 86 GLU A CA 1
ATOM 679 C C . GLU A 1 86 ? 7.042 1.678 11.336 1.00 95.56 86 GLU A C 1
ATOM 681 O O . GLU A 1 86 ? 7.969 1.390 12.091 1.00 95.56 86 GLU A O 1
ATOM 686 N N . ALA A 1 87 ? 5.829 1.982 11.801 1.00 96.00 87 ALA A N 1
ATOM 687 C CA . ALA A 1 87 ? 5.501 2.029 13.223 1.00 96.00 87 ALA A CA 1
ATOM 688 C C . ALA A 1 87 ? 5.809 0.696 13.912 1.00 96.00 87 ALA A C 1
ATOM 690 O O . ALA A 1 87 ? 6.506 0.666 14.924 1.00 96.00 87 ALA A O 1
ATOM 691 N N . LYS A 1 88 ? 5.404 -0.429 13.307 1.00 94.75 88 LYS A N 1
ATOM 692 C CA . LYS A 1 88 ? 5.717 -1.768 13.823 1.00 94.75 88 LYS A CA 1
ATOM 693 C C . LYS A 1 88 ? 7.226 -2.003 13.958 1.00 94.75 88 LYS A C 1
ATOM 695 O O . LYS A 1 88 ? 7.661 -2.555 14.967 1.00 94.75 88 LYS A O 1
ATOM 700 N N . LEU A 1 89 ? 8.023 -1.609 12.963 1.00 93.06 89 LEU A N 1
ATOM 701 C CA . LEU A 1 89 ? 9.484 -1.765 13.000 1.00 93.06 89 LEU A CA 1
ATOM 702 C C . LEU A 1 89 ? 10.139 -0.883 14.068 1.00 93.06 89 LEU A C 1
ATOM 704 O O . LEU A 1 89 ? 11.125 -1.293 14.677 1.00 93.06 89 LEU A O 1
ATOM 708 N N . ASN A 1 90 ? 9.554 0.283 14.335 1.00 93.12 90 ASN A N 1
ATOM 709 C CA . ASN A 1 90 ? 10.038 1.250 15.317 1.00 93.12 90 ASN A CA 1
ATOM 710 C C . ASN A 1 90 ? 9.360 1.114 16.694 1.00 93.12 90 ASN A C 1
ATOM 712 O O . ASN A 1 90 ? 9.594 1.936 17.574 1.00 93.12 90 ASN A O 1
ATOM 716 N N . ARG A 1 91 ? 8.561 0.055 16.911 1.00 94.69 91 ARG A N 1
ATOM 717 C CA . ARG A 1 91 ? 7.814 -0.213 18.159 1.00 94.69 91 ARG A CA 1
ATOM 718 C C . ARG A 1 91 ? 6.893 0.940 18.578 1.00 94.69 91 ARG A C 1
ATOM 720 O O . ARG A 1 91 ? 6.751 1.230 19.763 1.00 94.69 91 ARG A O 1
ATOM 727 N N . MET A 1 92 ? 6.275 1.581 17.597 1.00 94.06 92 MET A N 1
ATOM 728 C CA . MET A 1 92 ? 5.281 2.633 17.774 1.00 94.06 92 MET A CA 1
ATOM 729 C C . MET A 1 92 ? 3.875 2.056 17.601 1.00 94.06 92 MET A C 1
ATOM 731 O O . MET A 1 92 ? 3.676 1.088 16.862 1.00 94.06 92 MET A O 1
ATOM 735 N N . GLU A 1 93 ? 2.895 2.679 18.249 1.00 93.75 93 GLU A N 1
ATOM 736 C CA . GLU A 1 93 ? 1.486 2.344 18.049 1.00 93.75 93 GLU A CA 1
ATOM 737 C C . GLU A 1 93 ? 0.999 2.804 16.668 1.00 93.75 93 GLU A C 1
ATOM 739 O O . GLU A 1 93 ? 1.397 3.857 16.163 1.00 93.75 93 GLU A O 1
ATOM 744 N N . ALA A 1 94 ? 0.105 2.022 16.062 1.00 95.75 94 ALA A N 1
ATOM 745 C CA . ALA A 1 94 ? -0.512 2.340 14.778 1.00 95.75 94 ALA A CA 1
ATOM 746 C C . ALA A 1 94 ? -1.856 3.060 14.970 1.00 95.75 94 ALA A C 1
ATOM 748 O O . ALA A 1 94 ? -2.913 2.526 14.644 1.00 95.75 94 ALA A O 1
ATOM 749 N N . ILE A 1 95 ? -1.801 4.274 15.520 1.00 96.94 95 ILE A N 1
ATOM 750 C CA . ILE A 1 95 ? -2.964 5.156 15.696 1.00 96.94 95 ILE A CA 1
ATOM 751 C C . ILE A 1 95 ? -3.084 6.057 14.468 1.00 96.94 95 ILE A C 1
ATOM 753 O O . ILE A 1 95 ? -2.104 6.684 14.067 1.00 96.94 95 ILE A O 1
ATOM 757 N N . ILE A 1 96 ? -4.270 6.147 13.871 1.00 97.50 96 ILE A N 1
ATOM 758 C CA . ILE A 1 96 ? -4.524 6.925 12.651 1.00 97.50 96 ILE A CA 1
ATOM 759 C C . ILE A 1 96 ? -5.022 8.327 13.011 1.00 97.50 96 ILE A C 1
ATOM 761 O O . ILE A 1 96 ? -4.505 9.325 12.507 1.00 97.50 96 ILE A O 1
ATOM 765 N N . LEU A 1 97 ? -6.030 8.411 13.877 1.00 96.44 97 LEU A N 1
ATOM 766 C CA . LEU A 1 97 ? -6.756 9.638 14.190 1.00 96.44 97 LEU A CA 1
ATOM 767 C C . LEU A 1 97 ? -6.021 10.500 15.233 1.00 96.44 97 LEU A C 1
ATOM 769 O O . LEU A 1 97 ? -5.023 10.106 15.833 1.00 96.44 97 LEU A O 1
ATOM 773 N N . ARG A 1 98 ? -6.564 11.694 15.508 1.00 90.19 98 ARG A N 1
ATOM 774 C CA . ARG A 1 98 ? -6.112 12.606 16.580 1.00 90.19 98 ARG A CA 1
ATOM 775 C C . ARG A 1 98 ? -4.627 12.989 16.446 1.00 90.19 98 ARG A C 1
ATOM 777 O O . ARG A 1 98 ? -4.252 13.652 15.487 1.00 90.19 98 ARG A O 1
ATOM 784 N N . SER A 1 99 ? -3.796 12.635 17.428 1.00 90.00 99 SER A N 1
ATOM 785 C CA . SER A 1 99 ? -2.339 12.836 17.435 1.00 90.00 99 SER A CA 1
ATOM 786 C C . SER A 1 99 ? -1.568 11.712 16.731 1.00 90.00 99 SER A C 1
ATOM 788 O O . SER A 1 99 ? -0.340 11.701 16.772 1.00 90.00 99 SER A O 1
ATOM 790 N N . GLY A 1 100 ? -2.277 10.759 16.123 1.00 95.69 100 GLY A N 1
ATOM 791 C CA . GLY A 1 100 ? -1.722 9.650 15.363 1.00 95.69 100 GLY A CA 1
ATOM 792 C C . GLY A 1 100 ? -1.195 10.065 13.992 1.00 95.69 100 GLY A C 1
ATOM 793 O O . GLY A 1 100 ? -0.762 11.197 13.775 1.00 95.69 100 GLY A O 1
ATOM 794 N N . PHE A 1 101 ? -1.215 9.124 13.058 1.00 97.62 101 PHE A N 1
ATOM 795 C CA . PHE A 1 101 ? -0.603 9.246 11.743 1.00 97.62 101 PHE A CA 1
ATOM 796 C C . PHE A 1 101 ? -1.126 10.407 10.897 1.00 97.62 101 PHE A C 1
ATOM 798 O O . PHE A 1 101 ? -0.365 10.950 10.108 1.00 97.62 101 PHE A O 1
ATOM 805 N N . LEU A 1 102 ? -2.385 10.825 11.053 1.00 96.38 102 LEU A N 1
ATOM 806 C CA . LEU A 1 102 ? -2.941 11.948 10.286 1.00 96.38 102 LEU A CA 1
ATOM 807 C C . LEU A 1 102 ? -2.606 13.325 10.880 1.00 96.38 102 LEU A C 1
ATOM 809 O O . LEU A 1 102 ? -3.014 14.355 10.338 1.00 96.38 102 LEU A O 1
ATOM 813 N N . ASN A 1 103 ? -1.848 13.374 11.974 1.00 97.06 103 ASN A N 1
ATOM 814 C CA . ASN A 1 103 ? -1.308 14.615 12.505 1.00 97.06 103 ASN A CA 1
ATOM 815 C C . ASN A 1 103 ? -0.027 15.004 11.753 1.00 97.06 103 ASN A C 1
ATOM 817 O O . ASN A 1 103 ? 0.924 14.232 11.726 1.00 97.06 103 ASN A O 1
ATOM 821 N N . LYS A 1 104 ? 0.039 1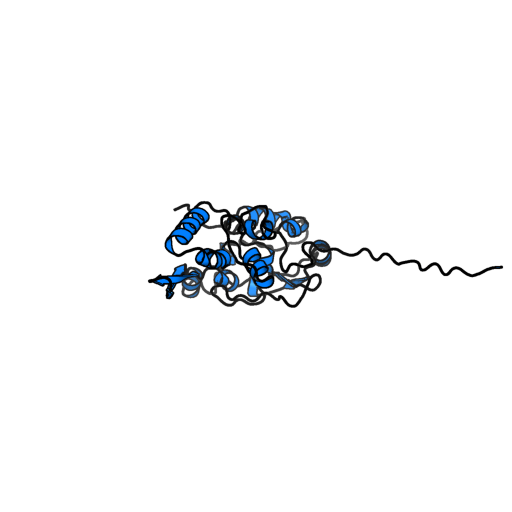6.230 11.218 1.00 96.75 104 LYS A N 1
ATOM 822 C CA . LYS A 1 104 ? 1.211 16.747 10.480 1.00 96.75 104 LYS A CA 1
ATOM 823 C C . LYS A 1 104 ? 2.521 16.740 11.275 1.00 96.75 104 LYS A C 1
ATOM 825 O O . LYS A 1 104 ? 3.590 16.780 10.681 1.00 96.75 104 LYS A O 1
ATOM 830 N N . SER A 1 105 ? 2.455 16.736 12.604 1.00 96.88 105 SER A N 1
ATOM 831 C CA . SER A 1 105 ? 3.629 16.653 13.478 1.00 96.88 105 SER A CA 1
ATOM 832 C C . SER A 1 105 ? 4.108 15.217 13.719 1.00 96.88 105 SER A C 1
ATOM 834 O O . SER A 1 105 ? 5.145 15.031 14.349 1.00 96.88 105 SER A O 1
ATOM 836 N N . ASN A 1 106 ? 3.368 14.204 13.260 1.00 96.38 106 ASN A N 1
ATOM 837 C CA . ASN A 1 106 ? 3.774 12.808 13.356 1.00 96.38 106 ASN A CA 1
ATOM 838 C C . ASN A 1 106 ? 4.888 12.511 12.340 1.00 96.38 106 ASN A C 1
ATOM 840 O O . ASN A 1 106 ? 4.770 12.849 11.165 1.00 96.38 106 ASN A O 1
ATOM 844 N N . GLU A 1 107 ? 5.956 11.837 12.768 1.00 95.50 107 GLU A N 1
ATOM 845 C CA . GLU A 1 107 ? 7.089 11.510 11.888 1.00 95.50 107 GLU A CA 1
ATOM 846 C C . GLU A 1 107 ? 6.731 10.556 10.731 1.00 95.50 107 GLU A C 1
ATOM 848 O O . GLU A 1 107 ? 7.475 10.465 9.756 1.00 95.50 107 GLU A O 1
ATOM 853 N N . LEU A 1 108 ? 5.597 9.851 10.822 1.00 96.94 108 LEU A N 1
ATOM 854 C CA . LEU A 1 108 ? 5.076 8.963 9.782 1.00 96.94 108 LEU A CA 1
ATOM 855 C C . LEU A 1 108 ? 3.942 9.596 8.964 1.00 96.94 108 LEU A C 1
ATOM 857 O O . LEU A 1 108 ? 3.319 8.890 8.171 1.00 96.94 108 LEU A O 1
ATOM 861 N N . TYR A 1 109 ? 3.680 10.900 9.133 1.00 97.56 109 TYR A N 1
ATOM 862 C CA . TYR A 1 109 ? 2.578 11.603 8.473 1.00 97.56 109 TYR A CA 1
ATOM 863 C C . TYR A 1 109 ? 2.576 11.402 6.957 1.00 97.56 109 TYR A C 1
ATOM 865 O O . TYR A 1 109 ? 1.589 10.904 6.425 1.00 97.56 109 TYR A O 1
ATOM 873 N N . GLU A 1 110 ? 3.688 11.708 6.280 1.00 96.56 110 GLU A N 1
ATOM 874 C CA . GLU A 1 110 ? 3.801 11.591 4.817 1.00 96.56 110 GLU A CA 1
ATOM 875 C C . GLU A 1 110 ? 3.514 10.154 4.350 1.00 96.56 110 GLU A C 1
ATOM 877 O O . GLU A 1 110 ? 2.639 9.919 3.521 1.00 96.56 110 GLU A O 1
ATOM 882 N N . PHE A 1 111 ? 4.129 9.158 5.000 1.00 97.19 111 PHE A N 1
ATOM 883 C CA . PHE A 1 111 ? 3.874 7.748 4.693 1.00 97.19 111 PHE A CA 1
ATOM 884 C C . PHE A 1 111 ? 2.419 7.335 4.910 1.00 97.19 111 PHE A C 1
ATOM 886 O O . PHE A 1 111 ? 1.950 6.414 4.245 1.00 97.19 111 PHE A O 1
ATOM 893 N N . ALA A 1 112 ? 1.722 7.953 5.861 1.00 97.56 112 ALA A N 1
ATOM 894 C CA . ALA A 1 112 ? 0.338 7.633 6.157 1.00 97.56 112 ALA A CA 1
ATOM 895 C C . ALA A 1 112 ? -0.619 8.279 5.164 1.00 97.56 112 ALA A C 1
ATOM 897 O O . ALA A 1 112 ? -1.505 7.598 4.651 1.00 97.56 112 ALA A O 1
ATOM 898 N N . ILE A 1 113 ? -0.440 9.568 4.868 1.00 97.12 113 ILE A N 1
ATOM 899 C CA . ILE A 1 113 ? -1.322 10.282 3.946 1.00 97.12 113 ILE A CA 1
ATOM 900 C C . ILE A 1 113 ? -1.180 9.800 2.505 1.00 97.12 113 ILE A C 1
ATOM 902 O O . ILE A 1 113 ? -2.103 10.010 1.726 1.00 97.12 113 ILE A O 1
ATOM 906 N N . ASP A 1 114 ? -0.093 9.118 2.153 1.00 96.88 114 ASP A N 1
ATOM 907 C CA . ASP A 1 114 ? 0.039 8.433 0.867 1.00 96.88 114 ASP A CA 1
ATOM 908 C C . ASP A 1 114 ? -0.854 7.184 0.752 1.00 96.88 114 ASP A C 1
ATOM 910 O O . ASP A 1 114 ? -0.999 6.621 -0.328 1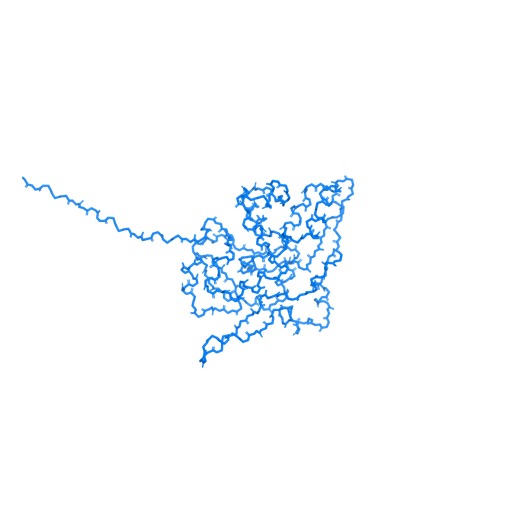.00 96.88 114 ASP A O 1
ATOM 914 N N . GLY A 1 115 ? -1.467 6.709 1.837 1.00 96.62 115 GLY A N 1
ATOM 915 C CA . GLY A 1 115 ? -2.313 5.520 1.807 1.00 96.62 115 GLY A CA 1
ATOM 916 C C . GLY A 1 115 ? -1.575 4.282 1.279 1.00 96.62 115 GLY A C 1
ATOM 917 O O . GLY A 1 115 ? -0.512 3.899 1.776 1.00 96.62 115 GLY A O 1
ATOM 918 N N . VAL A 1 116 ? -2.135 3.624 0.261 1.00 96.19 116 VAL A N 1
ATOM 919 C CA . VAL A 1 116 ? -1.508 2.479 -0.419 1.00 96.19 116 VAL A CA 1
ATOM 920 C C . VAL A 1 116 ? -0.518 2.998 -1.473 1.00 96.19 116 VAL A C 1
ATOM 922 O O . VAL A 1 116 ? -0.848 3.172 -2.647 1.00 96.19 116 VAL A O 1
ATOM 925 N N . SER A 1 117 ? 0.708 3.267 -1.024 1.00 94.81 117 SER A N 1
ATOM 926 C CA . SER A 1 117 ? 1.781 3.912 -1.797 1.00 94.81 117 SER A CA 1
ATOM 927 C C . SER A 1 117 ? 2.576 2.962 -2.715 1.00 94.81 117 SER A C 1
ATOM 929 O O . SER A 1 117 ? 2.582 1.740 -2.536 1.00 94.81 117 SER A O 1
ATOM 931 N N . CYS A 1 118 ? 3.314 3.529 -3.680 1.00 95.44 118 CYS A N 1
ATOM 932 C CA . CYS A 1 118 ? 4.122 2.817 -4.678 1.00 95.44 118 CYS A CA 1
ATOM 933 C C . CYS A 1 118 ? 5.051 1.774 -4.038 1.00 95.44 118 CYS A C 1
ATOM 935 O O . CYS A 1 118 ? 5.080 0.606 -4.434 1.00 95.44 118 CYS A O 1
ATOM 937 N N . THR A 1 119 ? 5.800 2.188 -3.013 1.00 94.94 119 THR A N 1
ATOM 938 C CA . THR A 1 119 ? 6.814 1.340 -2.378 1.00 94.94 119 THR A CA 1
ATOM 939 C C . THR A 1 119 ? 6.229 0.236 -1.506 1.00 94.94 119 THR A C 1
ATOM 941 O O . THR A 1 119 ? 6.968 -0.681 -1.159 1.00 94.94 119 THR A O 1
ATOM 944 N N . LEU A 1 120 ? 4.931 0.267 -1.184 1.00 94.44 120 LEU A N 1
ATOM 945 C CA . LEU A 1 120 ? 4.262 -0.870 -0.561 1.00 94.44 120 LEU A CA 1
ATOM 946 C C . LEU A 1 120 ? 4.100 -1.997 -1.571 1.00 94.44 120 LEU A C 1
ATOM 948 O O . LEU A 1 120 ? 4.695 -3.060 -1.403 1.00 94.44 120 LEU A O 1
ATOM 952 N N . CYS A 1 121 ? 3.316 -1.746 -2.625 1.00 93.06 121 CYS A N 1
ATOM 953 C CA . CYS A 1 121 ? 3.003 -2.742 -3.642 1.00 93.06 121 CYS A CA 1
ATOM 954 C C . CYS A 1 121 ? 4.298 -3.310 -4.215 1.00 93.06 121 CYS A C 1
ATOM 956 O O . CYS A 1 121 ? 4.508 -4.522 -4.200 1.00 93.06 121 CYS A O 1
ATOM 958 N N . HIS A 1 122 ? 5.208 -2.422 -4.619 1.00 94.94 122 HIS A N 1
ATOM 959 C CA . HIS A 1 122 ? 6.473 -2.782 -5.239 1.00 94.94 122 HIS A CA 1
ATOM 960 C C . HIS A 1 122 ? 7.511 -3.412 -4.301 1.00 94.94 122 HIS A C 1
ATOM 962 O O . HIS A 1 122 ? 8.540 -3.868 -4.782 1.00 94.94 122 HIS A O 1
ATOM 968 N N . GLN A 1 123 ? 7.268 -3.541 -2.996 1.00 93.81 123 GLN A N 1
ATOM 969 C CA . GLN A 1 123 ? 8.154 -4.311 -2.109 1.00 93.81 123 GLN A CA 1
ATOM 970 C C . GLN A 1 123 ? 7.589 -5.668 -1.683 1.00 93.81 123 GLN A C 1
ATOM 972 O O . GLN A 1 123 ? 8.293 -6.437 -1.021 1.00 93.81 123 GLN A O 1
ATOM 977 N N . ILE A 1 124 ? 6.358 -6.008 -2.083 1.00 92.56 124 ILE A N 1
ATOM 978 C CA . ILE A 1 124 ? 5.769 -7.318 -1.797 1.00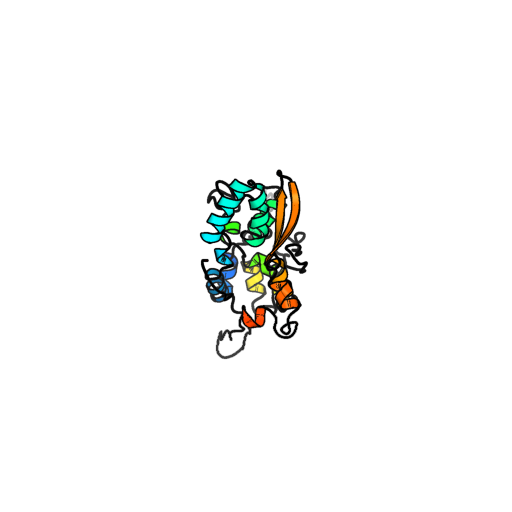 92.56 124 ILE A CA 1
ATOM 979 C C . ILE A 1 124 ? 6.540 -8.397 -2.569 1.00 92.56 124 ILE A C 1
ATOM 981 O O . ILE A 1 124 ? 6.391 -8.578 -3.777 1.00 92.56 124 ILE A O 1
ATOM 985 N N . LYS A 1 125 ? 7.372 -9.144 -1.839 1.00 89.12 125 LYS A N 1
ATOM 986 C CA . LYS A 1 125 ? 8.185 -10.252 -2.358 1.00 89.12 125 LYS A CA 1
ATOM 987 C C . LYS A 1 125 ? 7.350 -11.518 -2.511 1.00 89.12 125 LYS A C 1
ATOM 989 O O . LYS A 1 125 ? 7.466 -12.240 -3.501 1.00 89.12 125 LYS A O 1
ATOM 994 N N . LYS A 1 126 ? 6.505 -11.796 -1.515 1.00 86.31 126 LYS A N 1
ATOM 995 C CA . LYS A 1 126 ? 5.639 -12.979 -1.477 1.00 86.31 126 LYS A CA 1
ATOM 996 C C . LYS A 1 126 ? 4.246 -12.608 -0.988 1.00 86.31 126 LYS A C 1
ATOM 998 O O . LYS A 1 126 ? 4.103 -11.975 0.056 1.00 86.31 126 LYS A O 1
ATOM 1003 N N . ASN A 1 127 ? 3.244 -13.081 -1.719 1.00 83.44 127 ASN A N 1
ATOM 1004 C CA . ASN A 1 127 ? 1.843 -12.964 -1.340 1.00 83.44 127 ASN A CA 1
ATOM 1005 C C . ASN A 1 127 ? 1.495 -14.024 -0.300 1.00 83.44 127 ASN A C 1
ATOM 1007 O O . ASN A 1 127 ? 1.914 -15.180 -0.402 1.00 83.44 127 ASN A O 1
ATOM 1011 N N . ASN A 1 128 ? 0.731 -13.618 0.701 1.00 76.06 128 ASN A N 1
ATOM 1012 C CA . ASN A 1 128 ? 0.202 -14.505 1.722 1.00 76.06 128 ASN A CA 1
ATOM 1013 C C . ASN A 1 128 ? -1.052 -13.806 2.252 1.00 76.06 128 ASN A C 1
ATOM 1015 O O . ASN A 1 128 ? -0.950 -12.802 2.953 1.00 76.06 128 ASN A O 1
ATOM 1019 N N . PHE A 1 129 ? -2.207 -14.272 1.767 1.00 73.81 129 PHE A N 1
ATOM 1020 C CA . PHE A 1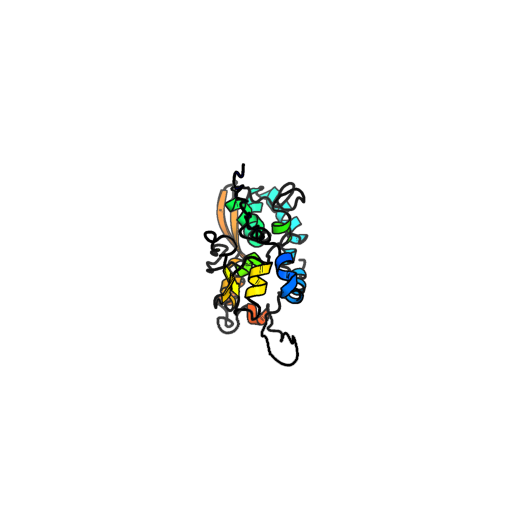 129 ? -3.512 -13.601 1.797 1.00 73.81 129 PHE A CA 1
ATOM 1021 C C . PHE A 1 129 ? -3.877 -12.957 3.139 1.00 73.81 129 PHE A C 1
ATOM 1023 O O . PHE A 1 129 ? -3.365 -13.331 4.197 1.00 73.81 129 PHE A O 1
ATOM 1030 N N . SER A 1 130 ? -4.843 -12.034 3.102 1.00 73.50 130 SER A N 1
ATOM 1031 C CA . SER A 1 130 ? -5.403 -11.423 4.313 1.00 73.50 130 SER A CA 1
ATOM 1032 C C . SER A 1 130 ? -4.329 -10.729 5.171 1.00 73.50 130 SER A C 1
ATOM 1034 O O . SER A 1 130 ? -4.271 -10.902 6.394 1.00 73.50 130 SER A O 1
ATOM 1036 N N . ARG A 1 131 ? -3.511 -9.888 4.522 1.00 68.31 131 ARG A N 1
ATOM 1037 C CA . ARG A 1 131 ? -2.525 -8.975 5.134 1.00 68.31 131 ARG A CA 1
ATOM 1038 C C . ARG A 1 131 ? -1.250 -9.637 5.671 1.00 68.31 131 ARG A C 1
ATOM 1040 O O . ARG A 1 131 ? -0.547 -9.024 6.472 1.00 68.31 131 ARG A O 1
ATOM 1047 N N . ASN A 1 132 ? -0.916 -10.849 5.222 1.00 74.44 132 ASN A N 1
ATOM 1048 C CA . ASN A 1 132 ? 0.289 -11.570 5.656 1.00 74.44 132 ASN A CA 1
ATOM 1049 C C . ASN A 1 132 ? 1.433 -11.553 4.630 1.00 74.44 132 ASN A C 1
ATOM 1051 O O . ASN A 1 132 ? 2.361 -12.363 4.740 1.00 74.44 132 ASN A O 1
ATOM 1055 N N . TYR A 1 133 ? 1.381 -10.649 3.645 1.00 83.94 133 TYR A N 1
ATOM 1056 C CA . TYR A 1 133 ? 2.432 -10.490 2.642 1.00 83.94 133 TYR A CA 1
ATOM 1057 C C . TYR A 1 133 ? 3.808 -10.273 3.272 1.00 83.94 133 TYR A C 1
ATOM 1059 O O . TYR A 1 133 ? 3.952 -9.702 4.354 1.00 83.94 133 TYR A O 1
ATOM 1067 N N . LEU A 1 134 ? 4.840 -10.722 2.561 1.00 86.38 134 LEU A N 1
ATOM 1068 C CA . LEU A 1 134 ? 6.221 -10.601 3.002 1.00 86.38 134 LEU A CA 1
ATOM 1069 C C . LEU A 1 134 ? 6.931 -9.502 2.219 1.00 86.38 134 LEU A C 1
ATOM 1071 O O . LEU A 1 134 ? 7.019 -9.561 0.989 1.00 86.38 134 LEU A O 1
ATOM 1075 N N . ILE A 1 135 ? 7.481 -8.547 2.963 1.00 89.69 135 ILE A N 1
ATOM 1076 C CA . ILE A 1 135 ? 8.448 -7.554 2.496 1.00 89.69 135 ILE A CA 1
ATOM 1077 C C . ILE A 1 135 ? 9.812 -7.933 3.065 1.00 89.69 135 ILE A C 1
ATOM 1079 O O . ILE A 1 135 ? 9.918 -8.369 4.213 1.00 89.69 135 ILE A O 1
ATOM 1083 N N . ASP A 1 136 ? 10.856 -7.783 2.255 1.00 87.56 136 ASP A N 1
ATOM 1084 C CA . ASP A 1 136 ? 12.221 -8.019 2.708 1.00 87.56 136 ASP A CA 1
ATOM 1085 C C . ASP A 1 136 ? 12.716 -6.827 3.534 1.00 87.56 136 ASP A C 1
ATOM 1087 O O . ASP A 1 136 ? 12.936 -5.734 3.011 1.00 87.56 136 ASP A O 1
ATOM 1091 N N . ILE A 1 137 ? 12.855 -7.020 4.843 1.00 87.31 137 ILE A N 1
ATOM 1092 C CA . ILE A 1 137 ? 13.324 -5.975 5.762 1.00 87.31 137 ILE A CA 1
ATOM 1093 C C . ILE A 1 137 ? 14.827 -6.066 6.046 1.00 87.31 137 ILE A C 1
ATOM 1095 O O . ILE A 1 137 ? 15.366 -5.158 6.671 1.00 87.31 137 ILE A O 1
ATOM 1099 N N . ASN A 1 138 ? 15.504 -7.123 5.583 1.00 86.50 138 ASN A N 1
ATOM 1100 C CA . ASN A 1 138 ? 16.909 -7.373 5.909 1.00 86.50 138 ASN A CA 1
ATOM 1101 C C . ASN A 1 138 ? 17.865 -6.535 5.051 1.00 86.50 138 ASN A C 1
ATOM 1103 O O . ASN A 1 138 ? 18.926 -6.139 5.525 1.00 86.50 138 ASN A O 1
ATOM 1107 N N . TYR A 1 139 ? 17.487 -6.242 3.806 1.00 84.12 139 TYR A N 1
ATOM 1108 C CA . TYR A 1 139 ? 18.281 -5.399 2.912 1.00 84.12 139 TYR A CA 1
ATOM 1109 C C . TYR A 1 139 ? 17.945 -3.924 3.108 1.00 84.12 139 TYR A C 1
ATOM 1111 O O . TYR A 1 139 ? 16.787 -3.531 2.998 1.00 84.12 139 TYR A O 1
ATOM 1119 N N . LYS A 1 140 ? 18.944 -3.079 3.366 1.00 84.62 140 LYS A N 1
ATOM 1120 C CA . LYS A 1 140 ? 18.780 -1.616 3.384 1.00 84.62 140 LYS A CA 1
ATOM 1121 C C . LYS A 1 140 ? 18.982 -1.034 1.986 1.00 84.62 140 LYS A C 1
ATOM 1123 O O . LYS A 1 140 ? 19.526 -1.699 1.110 1.00 84.62 140 LYS A O 1
ATOM 1128 N N . LYS A 1 141 ? 18.571 0.219 1.769 1.00 84.38 141 LYS A N 1
ATOM 1129 C CA . LYS A 1 141 ? 19.048 0.960 0.593 1.00 84.38 141 LYS A CA 1
ATOM 1130 C C . LYS A 1 141 ? 20.581 1.074 0.684 1.00 84.38 141 LYS A C 1
ATOM 1132 O O . LYS A 1 141 ? 21.080 1.324 1.781 1.00 84.38 141 LYS A O 1
ATOM 1137 N N . PRO A 1 142 ? 21.324 0.879 -0.418 1.00 83.12 142 PRO A N 1
ATOM 1138 C CA . PRO A 1 142 ? 20.839 0.751 -1.796 1.00 83.12 142 PRO A CA 1
ATOM 1139 C C . PRO A 1 142 ? 20.559 -0.681 -2.300 1.00 83.12 142 PRO A C 1
ATOM 1141 O O . PRO A 1 142 ? 20.195 -0.876 -3.455 1.00 83.12 142 PRO A O 1
ATOM 1144 N N . GLU A 1 143 ? 20.715 -1.705 -1.466 1.00 83.69 143 GLU A N 1
ATOM 1145 C CA . GLU A 1 143 ? 20.555 -3.122 -1.848 1.00 83.69 143 GLU A CA 1
ATOM 1146 C C . GLU A 1 143 ? 19.091 -3.598 -1.841 1.00 83.69 143 GLU A C 1
ATOM 1148 O O . GLU A 1 143 ? 18.786 -4.771 -2.065 1.00 83.69 143 GLU A O 1
ATOM 1153 N N . ARG A 1 144 ? 18.153 -2.691 -1.560 1.00 90.50 144 ARG A N 1
ATOM 1154 C CA . ARG A 1 144 ? 16.735 -3.002 -1.408 1.00 90.50 144 ARG A CA 1
ATOM 1155 C C . ARG A 1 144 ? 16.077 -3.196 -2.771 1.00 90.50 144 ARG A C 1
ATOM 1157 O O . ARG A 1 144 ? 16.002 -2.271 -3.576 1.00 90.50 144 ARG A O 1
ATOM 1164 N N . ALA A 1 145 ? 15.548 -4.392 -3.010 1.00 92.75 145 ALA A N 1
ATOM 1165 C CA . ALA A 1 145 ? 14.829 -4.697 -4.240 1.00 92.75 145 ALA A CA 1
ATOM 1166 C C . ALA A 1 145 ? 13.458 -4.006 -4.299 1.00 92.75 145 ALA A C 1
ATOM 1168 O O . ALA A 1 145 ? 12.769 -3.856 -3.287 1.00 92.75 145 ALA A O 1
ATOM 1169 N N . ILE A 1 146 ? 13.046 -3.657 -5.513 1.00 93.69 146 ILE A N 1
ATOM 1170 C CA . ILE A 1 146 ? 11.690 -3.230 -5.839 1.00 93.69 146 ILE A CA 1
ATOM 1171 C C . ILE A 1 146 ? 11.211 -4.035 -7.051 1.00 93.69 146 ILE A C 1
ATOM 1173 O O . ILE A 1 146 ? 11.924 -4.187 -8.042 1.00 93.69 146 ILE A O 1
ATOM 1177 N N . TYR A 1 147 ? 10.034 -4.633 -6.939 1.00 94.00 147 TYR A N 1
ATOM 1178 C CA . TYR A 1 147 ? 9.535 -5.650 -7.852 1.00 94.00 147 TYR A CA 1
ATOM 1179 C C . TYR A 1 147 ? 8.580 -5.055 -8.875 1.00 94.00 147 TYR A C 1
ATOM 1181 O O . TYR A 1 147 ? 7.723 -4.252 -8.529 1.00 94.00 147 TYR A O 1
ATOM 1189 N N . GLY A 1 148 ? 8.677 -5.487 -10.125 1.00 91.75 148 GLY A N 1
ATOM 1190 C CA . GLY A 1 148 ? 7.739 -5.114 -11.179 1.00 91.75 148 GLY A CA 1
ATOM 1191 C C . GLY A 1 148 ? 7.616 -6.201 -12.245 1.00 91.75 148 GLY A C 1
ATOM 1192 O O . GLY A 1 148 ? 8.357 -7.185 -12.213 1.00 91.75 148 GLY A O 1
ATOM 1193 N N . PRO A 1 149 ? 6.700 -6.048 -13.213 1.00 88.19 149 PRO A N 1
ATOM 1194 C CA . PRO A 1 149 ? 6.494 -7.048 -14.261 1.00 88.19 149 PRO A CA 1
ATOM 1195 C C . PRO A 1 149 ? 7.660 -7.136 -15.264 1.00 88.19 149 PRO A C 1
ATOM 1197 O O . PRO A 1 149 ? 7.795 -8.129 -15.974 1.00 88.19 149 PRO A O 1
ATOM 1200 N N . PHE A 1 150 ? 8.530 -6.125 -15.314 1.00 87.56 150 PHE A N 1
ATOM 1201 C CA . PHE A 1 150 ? 9.702 -6.068 -16.187 1.00 87.56 150 PHE A CA 1
ATOM 1202 C C . PHE A 1 150 ? 10.856 -5.321 -15.508 1.00 87.56 150 PHE A C 1
ATOM 1204 O O . PHE A 1 150 ? 10.653 -4.590 -14.539 1.00 87.56 150 PHE A O 1
ATOM 1211 N N . ILE A 1 151 ? 12.072 -5.501 -16.030 1.00 89.06 151 ILE A N 1
ATOM 1212 C CA . ILE A 1 151 ? 13.229 -4.674 -15.664 1.00 89.06 151 ILE A CA 1
ATOM 1213 C C . ILE A 1 151 ? 13.169 -3.404 -16.531 1.00 89.06 151 ILE A C 1
ATOM 1215 O O . ILE A 1 151 ? 13.068 -3.530 -17.753 1.00 89.06 151 ILE A O 1
ATOM 1219 N N . PRO A 1 152 ? 13.196 -2.196 -15.943 1.00 85.06 152 PRO A N 1
ATOM 1220 C CA . PRO A 1 152 ? 13.154 -0.954 -16.701 1.00 85.06 152 PRO A CA 1
ATOM 1221 C C . PRO A 1 152 ? 14.442 -0.765 -17.507 1.00 85.06 152 PRO A C 1
ATOM 1223 O O . PRO A 1 152 ? 15.526 -1.136 -17.058 1.00 85.06 152 PRO A O 1
ATOM 1226 N N . MET A 1 153 ? 14.324 -0.139 -18.681 1.00 86.12 153 MET A N 1
ATOM 1227 C CA . MET A 1 153 ? 15.471 0.193 -19.537 1.00 86.12 153 MET A CA 1
ATOM 1228 C C . MET A 1 153 ? 16.479 1.110 -18.820 1.00 86.12 153 MET A C 1
ATOM 1230 O O . MET A 1 153 ? 17.682 0.922 -18.963 1.00 86.12 153 MET A O 1
ATOM 1234 N N . TYR A 1 154 ? 15.983 2.048 -18.007 1.00 88.75 154 TYR A N 1
ATOM 1235 C CA . TYR A 1 154 ? 16.770 3.023 -17.239 1.00 88.75 154 TYR A CA 1
ATOM 1236 C C . TYR A 1 154 ? 16.951 2.586 -15.774 1.00 88.75 154 TYR A C 1
ATOM 1238 O O . TYR A 1 154 ? 16.598 3.292 -14.827 1.00 88.75 154 TYR A O 1
ATOM 1246 N N . SER A 1 155 ? 17.420 1.351 -15.571 1.00 89.69 155 SER A N 1
ATOM 1247 C CA . SER A 1 155 ? 17.567 0.750 -14.237 1.00 89.69 155 SER A CA 1
ATOM 1248 C C . SER A 1 155 ? 18.655 1.412 -13.388 1.00 89.69 155 SER A C 1
ATOM 1250 O O . SER A 1 155 ? 18.516 1.481 -12.167 1.00 89.69 155 SER A O 1
ATOM 1252 N N . ILE A 1 156 ? 19.711 1.936 -14.019 1.00 90.12 156 ILE A N 1
ATOM 1253 C CA . ILE A 1 156 ? 20.808 2.634 -13.335 1.00 90.12 156 ILE A CA 1
ATOM 1254 C C . ILE A 1 156 ? 20.320 3.979 -12.794 1.00 90.12 156 ILE A C 1
ATOM 1256 O O . ILE A 1 156 ? 20.604 4.318 -11.648 1.00 90.12 156 ILE A O 1
ATOM 1260 N N . GLU A 1 157 ? 19.570 4.738 -13.585 1.00 89.88 157 GLU A N 1
ATOM 1261 C CA . GLU A 1 157 ? 18.985 6.020 -13.188 1.00 89.88 157 GLU A CA 1
ATOM 1262 C C . GLU A 1 157 ? 17.994 5.824 -12.041 1.00 89.88 157 GLU A C 1
ATOM 1264 O O . GLU A 1 157 ? 18.091 6.497 -11.015 1.00 89.88 157 GLU A O 1
ATOM 1269 N N . MET A 1 158 ? 17.113 4.828 -12.165 1.00 90.06 158 MET A N 1
ATOM 1270 C CA . MET A 1 158 ? 16.187 4.453 -11.101 1.00 90.06 158 MET A CA 1
ATOM 1271 C C . MET A 1 158 ? 16.924 4.120 -9.796 1.00 90.06 158 MET A C 1
ATOM 1273 O O . MET A 1 158 ? 16.544 4.613 -8.732 1.00 90.06 158 MET A O 1
ATOM 1277 N N . TYR A 1 159 ? 17.997 3.329 -9.867 1.00 91.25 159 TYR A N 1
ATOM 1278 C CA . TYR A 1 159 ? 18.838 3.018 -8.713 1.00 91.25 159 TYR A CA 1
ATOM 1279 C C . TYR A 1 159 ? 19.469 4.278 -8.108 1.00 91.25 159 TYR A C 1
ATOM 1281 O O . TYR A 1 159 ? 19.385 4.488 -6.898 1.00 91.25 159 TYR A O 1
ATOM 1289 N N . ARG A 1 160 ? 20.067 5.145 -8.933 1.00 89.12 160 ARG A N 1
ATOM 1290 C CA . ARG A 1 160 ? 20.761 6.357 -8.469 1.00 89.12 160 ARG A CA 1
ATOM 1291 C C . ARG A 1 160 ? 19.821 7.353 -7.792 1.00 89.12 160 ARG A C 1
ATOM 1293 O O . ARG A 1 160 ? 20.236 7.963 -6.812 1.00 89.12 160 ARG A O 1
ATOM 1300 N N . ASN A 1 161 ? 18.587 7.484 -8.273 1.00 88.75 161 ASN A N 1
ATOM 1301 C CA . ASN A 1 161 ? 17.639 8.470 -7.749 1.00 88.75 161 ASN A CA 1
ATOM 1302 C C . ASN A 1 161 ? 16.832 7.945 -6.552 1.00 88.75 161 ASN A C 1
ATOM 1304 O O . ASN A 1 161 ? 16.489 8.714 -5.658 1.00 88.75 161 ASN A O 1
ATOM 1308 N N . SER A 1 162 ? 16.545 6.640 -6.497 1.00 91.19 162 SER A N 1
ATOM 1309 C CA . SER A 1 162 ? 15.649 6.069 -5.475 1.00 91.19 162 SER A CA 1
ATOM 1310 C C . SER A 1 162 ? 16.343 5.202 -4.418 1.00 91.19 162 SER A C 1
ATOM 1312 O O . SER A 1 162 ? 15.799 4.993 -3.330 1.00 91.19 162 SER A O 1
ATOM 1314 N N . GLY A 1 163 ? 17.530 4.672 -4.724 1.00 90.81 163 GLY A N 1
ATOM 1315 C CA . GLY A 1 163 ? 18.217 3.676 -3.900 1.00 90.81 163 GLY A CA 1
ATOM 1316 C C . GLY A 1 163 ? 17.578 2.285 -3.933 1.00 90.81 163 GLY A C 1
ATOM 1317 O O . GLY A 1 163 ? 17.910 1.457 -3.088 1.00 90.81 163 GLY A O 1
ATOM 1318 N N . TYR A 1 164 ? 16.653 2.021 -4.861 1.00 92.81 164 TYR A N 1
ATOM 1319 C CA . TYR A 1 164 ? 16.058 0.700 -5.054 1.00 92.81 164 TYR A CA 1
ATOM 1320 C C . TYR A 1 164 ? 16.637 -0.023 -6.271 1.00 92.81 164 TYR A C 1
ATOM 1322 O O . TYR A 1 164 ? 16.872 0.578 -7.320 1.00 92.81 164 TYR A O 1
ATOM 1330 N N . PHE A 1 165 ? 16.785 -1.342 -6.157 1.00 91.88 165 PHE A N 1
ATOM 1331 C CA . PHE A 1 165 ? 17.210 -2.208 -7.250 1.00 91.88 165 PHE A CA 1
ATOM 1332 C C . PHE A 1 165 ? 15.995 -2.824 -7.972 1.00 91.88 165 PHE A C 1
ATOM 1334 O O . PHE A 1 165 ? 15.290 -3.656 -7.383 1.00 91.88 165 PHE A O 1
ATOM 1341 N N . PRO A 1 166 ? 15.705 -2.447 -9.232 1.00 92.56 166 PRO A N 1
ATOM 1342 C CA . PRO A 1 166 ? 14.551 -2.980 -9.943 1.00 92.56 166 PRO A CA 1
ATOM 1343 C C . PRO A 1 166 ? 14.724 -4.468 -10.249 1.00 92.56 166 PRO A C 1
ATOM 1345 O O . PRO A 1 166 ? 15.730 -4.903 -10.805 1.00 92.56 166 PRO A O 1
ATOM 1348 N N . THR A 1 167 ? 13.708 -5.255 -9.913 1.00 92.94 167 THR A N 1
ATOM 1349 C CA . THR A 1 167 ? 13.722 -6.715 -10.012 1.00 92.94 167 THR A CA 1
ATOM 1350 C C . THR A 1 167 ? 12.443 -7.204 -10.690 1.00 92.94 167 THR A C 1
ATOM 1352 O O . THR A 1 167 ? 11.337 -6.863 -10.274 1.00 92.94 167 THR A O 1
ATOM 1355 N N . ARG A 1 168 ? 12.559 -8.040 -11.728 1.00 92.19 168 ARG A N 1
ATOM 1356 C CA . ARG A 1 168 ? 11.377 -8.655 -12.354 1.00 92.19 168 ARG A CA 1
ATOM 1357 C C . ARG A 1 168 ? 10.720 -9.655 -11.401 1.00 92.19 168 ARG A C 1
ATOM 1359 O O . ARG A 1 168 ? 11.402 -10.471 -10.788 1.00 92.19 168 ARG A O 1
ATOM 1366 N N . SER A 1 169 ? 9.394 -9.633 -11.329 1.00 90.38 169 SER A N 1
ATOM 1367 C CA . SER A 1 169 ? 8.593 -10.568 -10.545 1.00 90.38 169 SER A CA 1
ATOM 1368 C C . SER A 1 169 ? 7.311 -10.944 -11.279 1.00 90.38 169 SER A C 1
ATOM 1370 O O . SER A 1 169 ? 6.472 -10.095 -11.563 1.00 90.38 169 SER A O 1
ATOM 1372 N N . GLU A 1 170 ? 7.113 -12.240 -11.515 1.00 88.50 170 GLU A N 1
ATOM 1373 C CA . GLU A 1 170 ? 5.865 -12.772 -12.083 1.00 88.50 170 GLU A CA 1
ATOM 1374 C C . GLU A 1 170 ? 4.671 -12.605 -11.129 1.00 88.50 170 GLU A C 1
ATOM 1376 O O . GLU A 1 170 ? 3.520 -12.625 -11.558 1.00 88.50 170 GLU A O 1
ATOM 1381 N N . ASN A 1 171 ? 4.914 -12.397 -9.828 1.00 85.31 171 ASN A N 1
ATOM 1382 C CA . ASN A 1 171 ? 3.840 -12.151 -8.861 1.00 85.31 171 ASN A CA 1
ATOM 1383 C C . ASN A 1 171 ? 3.084 -10.848 -9.156 1.00 85.31 171 ASN A C 1
ATOM 1385 O O . ASN A 1 171 ? 1.915 -10.742 -8.798 1.00 85.31 171 ASN A O 1
ATOM 1389 N N . PHE A 1 172 ? 3.718 -9.887 -9.838 1.00 86.75 172 PHE A N 1
ATOM 1390 C CA . PHE A 1 172 ? 3.084 -8.631 -10.249 1.00 86.75 172 PHE A CA 1
ATOM 1391 C C . PHE A 1 172 ? 1.996 -8.810 -11.308 1.00 86.75 172 PHE A C 1
ATOM 1393 O O . PHE A 1 172 ? 1.124 -7.953 -11.437 1.00 86.75 172 PHE A O 1
ATOM 1400 N N . LEU A 1 173 ? 2.024 -9.930 -12.031 1.00 86.25 173 LEU A N 1
ATOM 1401 C CA . LEU A 1 173 ? 1.060 -10.265 -13.077 1.00 86.25 173 LEU A CA 1
ATOM 1402 C C . LEU A 1 173 ? -0.108 -11.120 -12.556 1.00 86.25 173 LEU A C 1
ATOM 1404 O O . LEU A 1 173 ? -0.996 -11.476 -13.325 1.00 86.25 173 LEU A O 1
ATOM 1408 N N . LYS A 1 174 ? -0.112 -11.467 -11.261 1.00 89.69 174 LYS A N 1
ATOM 1409 C CA . LYS A 1 174 ? -1.102 -12.360 -10.645 1.00 89.69 174 LYS A CA 1
ATOM 1410 C C . LYS A 1 174 ? -2.004 -11.611 -9.675 1.00 89.69 174 LYS A C 1
ATOM 1412 O O . LYS A 1 174 ? -1.521 -10.809 -8.873 1.00 89.69 174 LYS A O 1
ATOM 1417 N N . SER A 1 175 ? -3.293 -11.939 -9.673 1.00 92.31 175 SER A N 1
ATOM 1418 C CA . SER A 1 175 ? -4.283 -11.366 -8.749 1.00 92.31 175 SER A CA 1
ATOM 1419 C C . SER A 1 175 ? -3.933 -11.558 -7.270 1.00 92.31 175 SER A C 1
ATOM 1421 O O . SER A 1 175 ? -4.423 -10.817 -6.423 1.00 92.31 175 SER A O 1
ATOM 1423 N N . ASP A 1 176 ? -3.083 -12.534 -6.930 1.00 90.88 176 ASP A N 1
ATOM 1424 C CA . ASP A 1 176 ? -2.609 -12.788 -5.565 1.00 90.88 176 ASP A CA 1
ATOM 1425 C C . ASP A 1 176 ? -2.014 -11.543 -4.889 1.00 90.88 176 ASP A C 1
ATOM 1427 O O . ASP A 1 176 ? -2.082 -11.430 -3.666 1.00 90.88 176 ASP A O 1
ATOM 1431 N N . LEU A 1 177 ? -1.461 -10.599 -5.664 1.00 90.44 177 LEU A N 1
ATOM 1432 C CA . LEU A 1 177 ? -0.992 -9.315 -5.140 1.00 90.44 177 LEU A CA 1
ATOM 1433 C C . LEU A 1 177 ? -2.143 -8.512 -4.510 1.00 90.44 177 LEU A C 1
ATOM 1435 O O . LEU A 1 177 ? -1.989 -7.968 -3.417 1.00 90.44 177 LEU A O 1
ATOM 1439 N N . CYS A 1 178 ? -3.307 -8.495 -5.164 1.00 91.88 178 CYS A N 1
ATOM 1440 C CA . CYS A 1 178 ? -4.522 -7.812 -4.719 1.00 91.88 178 CYS A CA 1
ATOM 1441 C C . CYS A 1 178 ? -5.172 -8.535 -3.527 1.00 91.88 178 CYS A C 1
ATOM 1443 O O . CYS A 1 178 ? -5.678 -7.893 -2.607 1.00 91.88 178 CYS A O 1
ATOM 1445 N N . GLY A 1 179 ? -5.090 -9.871 -3.488 1.00 90.81 179 GLY A N 1
ATOM 1446 C CA . GLY A 1 179 ? -5.615 -10.706 -2.397 1.00 90.81 179 GLY A CA 1
ATOM 1447 C C . GLY A 1 179 ? -4.938 -10.503 -1.034 1.00 90.81 179 GLY A C 1
ATOM 1448 O O . GLY A 1 179 ? -5.403 -11.021 -0.017 1.00 90.81 179 GLY A O 1
ATOM 1449 N N . ASN A 1 180 ? -3.849 -9.735 -0.984 1.00 89.50 180 ASN A N 1
ATOM 1450 C CA . ASN A 1 180 ? -3.248 -9.286 0.267 1.00 89.50 180 ASN A CA 1
ATOM 1451 C C . ASN A 1 180 ? -4.136 -8.284 1.021 1.00 89.50 180 ASN A C 1
ATOM 1453 O O . ASN A 1 180 ? -4.134 -8.309 2.251 1.00 89.50 180 ASN A O 1
ATOM 1457 N N . CYS A 1 181 ? -4.889 -7.447 0.301 1.00 90.38 181 CYS A N 1
ATOM 1458 C CA . CYS A 1 181 ? -5.735 -6.396 0.876 1.00 90.38 181 CYS A CA 1
ATOM 1459 C C . CYS A 1 181 ? -7.229 -6.639 0.614 1.00 90.38 181 CYS A C 1
ATOM 1461 O O . CYS A 1 181 ? -8.037 -6.411 1.505 1.00 90.38 181 CYS A O 1
ATOM 1463 N N . HIS A 1 182 ? -7.603 -7.194 -0.544 1.00 92.75 182 HIS A N 1
ATOM 1464 C CA . HIS A 1 182 ? -8.999 -7.476 -0.928 1.00 92.75 182 HIS A CA 1
ATOM 1465 C C . HIS A 1 182 ? -9.547 -8.797 -0.353 1.00 92.75 182 HIS A C 1
ATOM 1467 O O . HIS A 1 182 ? -10.365 -9.490 -0.962 1.00 92.75 182 HIS A O 1
ATOM 1473 N N . VAL A 1 183 ? -9.057 -9.151 0.835 1.00 91.75 183 VAL A N 1
ATOM 1474 C CA . VAL A 1 183 ? -9.565 -10.218 1.699 1.00 91.75 183 VAL A CA 1
ATOM 1475 C C . VAL A 1 183 ? -9.557 -9.664 3.119 1.00 91.75 183 VAL A C 1
ATOM 1477 O O . VAL A 1 183 ? -8.534 -9.684 3.810 1.00 91.75 183 VAL A O 1
ATOM 1480 N N . VAL A 1 184 ? -10.692 -9.114 3.530 1.00 90.62 184 VAL A N 1
ATOM 1481 C CA . VAL A 1 184 ? -10.860 -8.372 4.773 1.00 90.62 184 VAL A CA 1
ATOM 1482 C C . VAL A 1 184 ? -11.692 -9.200 5.737 1.00 90.62 184 VAL A C 1
ATOM 1484 O O . VAL A 1 184 ? -12.917 -9.249 5.668 1.00 90.62 184 VAL A O 1
ATOM 1487 N N . TYR A 1 185 ? -10.985 -9.839 6.664 1.00 90.44 185 TYR A N 1
ATOM 1488 C CA . TYR A 1 185 ? -11.581 -10.369 7.883 1.00 90.44 185 TYR A CA 1
ATOM 1489 C C . TYR A 1 185 ? -11.336 -9.398 9.029 1.00 90.44 185 TYR A C 1
ATOM 1491 O O . TYR A 1 185 ? -10.168 -9.074 9.282 1.00 90.44 185 TYR A O 1
ATOM 1499 N N . THR A 1 186 ? -12.393 -8.972 9.713 1.00 88.94 186 THR A N 1
ATOM 1500 C CA . THR A 1 186 ? -12.329 -8.094 10.888 1.00 88.94 186 THR A CA 1
ATOM 1501 C C . THR A 1 186 ? -12.709 -8.851 12.159 1.00 88.94 186 THR A C 1
ATOM 1503 O O . THR A 1 186 ? -13.526 -9.776 12.111 1.00 88.94 186 THR A O 1
ATOM 1506 N N . PRO A 1 187 ? -12.077 -8.542 13.304 1.00 90.19 187 PRO A N 1
ATOM 1507 C CA . PRO A 1 187 ? -12.446 -9.161 14.568 1.00 90.19 187 PRO A CA 1
ATOM 1508 C C . PRO A 1 187 ? -13.839 -8.685 14.998 1.00 90.19 187 PRO A C 1
ATOM 1510 O O . PRO A 1 187 ? -14.131 -7.493 14.991 1.00 90.19 187 PRO A O 1
ATOM 1513 N N . THR A 1 188 ? -14.696 -9.613 15.412 1.00 90.50 188 THR A N 1
ATOM 1514 C CA . THR A 1 188 ? -15.927 -9.297 16.144 1.00 90.50 188 THR A CA 1
ATOM 1515 C C . THR A 1 188 ? -15.618 -9.243 17.630 1.00 90.50 188 THR A C 1
ATOM 1517 O O . THR A 1 188 ? -14.912 -10.115 18.148 1.00 90.50 188 THR A O 1
ATOM 1520 N N . ILE A 1 189 ? -16.151 -8.227 18.305 1.00 87.81 189 ILE A N 1
ATOM 1521 C CA . ILE A 1 189 ? -15.873 -7.965 19.713 1.00 87.81 189 ILE A CA 1
ATOM 1522 C C . ILE A 1 189 ? -17.160 -8.027 20.509 1.00 87.81 189 ILE A C 1
ATOM 1524 O O . ILE A 1 189 ? -18.122 -7.326 20.208 1.00 87.81 189 ILE A O 1
ATOM 1528 N N . GLU A 1 190 ? -17.144 -8.862 21.538 1.00 87.44 190 GLU A N 1
ATOM 1529 C CA . GLU A 1 190 ? -18.218 -9.008 22.514 1.00 87.44 190 GLU A CA 1
ATOM 1530 C C . GLU A 1 190 ? -17.573 -8.862 23.899 1.00 87.44 190 GLU A C 1
ATOM 1532 O O . GLU A 1 190 ? -16.526 -9.458 24.169 1.00 87.44 190 GLU A O 1
ATOM 1537 N N . ASP A 1 191 ? -18.129 -7.993 24.748 1.00 86.00 191 ASP A N 1
ATOM 1538 C CA . ASP A 1 191 ? -17.602 -7.679 26.087 1.00 86.00 191 ASP A CA 1
ATOM 1539 C C . ASP A 1 191 ? -16.095 -7.340 26.119 1.00 86.00 191 ASP A C 1
ATOM 1541 O O . ASP A 1 191 ? -15.350 -7.743 27.016 1.00 86.00 191 ASP A O 1
ATOM 1545 N N . GLY A 1 192 ? -15.619 -6.612 25.103 1.00 83.19 192 GLY A N 1
ATOM 1546 C CA . GLY A 1 192 ? -14.220 -6.186 24.989 1.00 83.19 192 GLY A CA 1
ATOM 1547 C C . GLY A 1 192 ? -13.234 -7.298 24.609 1.00 83.19 192 GLY A C 1
ATOM 1548 O O . GLY A 1 192 ? -12.024 -7.084 24.671 1.00 83.19 192 GLY A O 1
ATOM 1549 N N . LYS A 1 193 ? -13.714 -8.483 24.210 1.00 87.31 193 LYS A N 1
ATOM 1550 C CA . LYS A 1 193 ? -12.878 -9.601 23.755 1.00 87.31 193 LYS A CA 1
ATOM 1551 C C . LYS A 1 193 ? -13.179 -9.964 22.310 1.00 87.31 193 LYS A C 1
ATOM 1553 O O . LYS A 1 193 ? -14.329 -9.957 21.883 1.00 87.31 193 LYS A O 1
ATOM 1558 N N . ILE A 1 194 ? -12.136 -10.344 21.574 1.00 89.12 194 ILE A N 1
ATOM 1559 C CA . ILE A 1 194 ? -12.283 -10.911 20.231 1.00 89.12 194 ILE A CA 1
ATOM 1560 C C . ILE A 1 194 ? -12.914 -12.299 20.365 1.00 89.12 194 ILE A C 1
ATOM 1562 O O . ILE A 1 194 ? -12.327 -13.181 20.994 1.00 89.12 194 ILE A O 1
ATOM 1566 N N . THR A 1 195 ? -14.085 -12.502 19.765 1.00 91.38 195 THR A N 1
ATOM 1567 C CA . THR A 1 195 ? -14.807 -13.786 19.821 1.00 91.38 195 THR A CA 1
ATOM 1568 C C . THR A 1 195 ? -14.709 -14.578 18.526 1.00 91.38 195 THR A C 1
ATOM 1570 O O . THR A 1 195 ? -14.613 -15.804 18.548 1.00 91.38 195 THR A O 1
ATOM 1573 N N . LYS A 1 196 ? -14.704 -13.891 17.384 1.00 93.12 196 LYS A N 1
ATOM 1574 C CA . LYS A 1 196 ? -14.634 -14.486 16.044 1.00 93.12 196 LYS A CA 1
ATOM 1575 C C . LYS A 1 196 ? -14.090 -13.478 15.038 1.00 93.12 196 LYS A C 1
ATOM 1577 O O . LYS A 1 196 ? -13.909 -12.307 15.357 1.00 93.12 196 LYS A O 1
ATOM 1582 N N . PHE A 1 197 ? -13.863 -13.940 13.815 1.00 90.62 197 PHE A N 1
ATOM 1583 C CA . PHE A 1 197 ? -13.578 -13.078 12.673 1.00 90.62 197 PHE A CA 1
ATOM 1584 C C . PHE A 1 197 ? -14.766 -13.092 11.714 1.00 90.62 197 PHE A C 1
ATOM 1586 O O . PHE A 1 197 ? -15.284 -14.158 11.380 1.00 90.62 197 PHE A O 1
ATOM 1593 N N . PHE A 1 198 ? -15.188 -11.910 11.278 1.00 90.81 198 PHE A N 1
ATOM 1594 C CA . PHE A 1 198 ? -16.240 -11.714 10.291 1.00 90.81 198 PHE A CA 1
ATOM 1595 C C . PHE A 1 198 ? -15.626 -11.407 8.925 1.00 90.81 198 PHE A C 1
ATOM 1597 O O . PHE A 1 198 ? -14.649 -10.666 8.832 1.00 90.81 198 PHE A O 1
ATOM 1604 N N . ALA A 1 199 ? -16.180 -12.004 7.871 1.00 92.38 199 ALA A N 1
ATOM 1605 C CA . ALA A 1 199 ? -15.793 -11.737 6.492 1.00 92.38 199 ALA A CA 1
ATOM 1606 C C . ALA A 1 199 ? -16.470 -10.443 6.023 1.00 92.38 199 ALA A C 1
ATOM 1608 O O . ALA A 1 199 ? -17.605 -10.475 5.557 1.00 92.38 199 ALA A O 1
ATOM 1609 N N . GLU A 1 200 ? -15.794 -9.308 6.183 1.00 89.75 200 GLU A N 1
ATOM 1610 C CA . GLU A 1 200 ? -16.347 -8.002 5.818 1.00 89.75 200 GLU A CA 1
ATOM 1611 C C . GLU A 1 200 ? -16.292 -7.765 4.309 1.00 89.75 200 GLU A C 1
ATOM 1613 O O . GLU A 1 200 ? -17.264 -7.307 3.715 1.00 89.75 200 GLU A O 1
ATOM 1618 N N . GLN A 1 201 ? -15.172 -8.120 3.673 1.00 90.69 201 GLN A N 1
ATOM 1619 C CA . GLN A 1 201 ? -15.015 -8.054 2.220 1.00 90.69 201 GLN A CA 1
ATOM 1620 C C . GLN A 1 201 ? -14.191 -9.240 1.726 1.00 90.69 201 GLN A C 1
ATOM 1622 O O . GLN A 1 201 ? -13.072 -9.471 2.185 1.00 90.69 201 GLN A O 1
ATOM 1627 N N . THR A 1 202 ? -14.715 -9.986 0.757 1.00 94.12 202 THR A N 1
ATOM 1628 C CA . THR A 1 202 ? -14.071 -11.197 0.226 1.00 94.12 202 THR A CA 1
ATOM 1629 C C . THR A 1 202 ? -13.945 -11.191 -1.290 1.00 94.12 202 THR A C 1
ATOM 1631 O O . THR A 1 202 ? -13.809 -12.252 -1.895 1.00 94.12 202 THR A O 1
ATOM 1634 N N . THR A 1 203 ? -13.909 -10.012 -1.913 1.00 92.88 203 THR A N 1
ATOM 1635 C CA . THR A 1 203 ? -13.937 -9.851 -3.376 1.00 92.88 203 THR A CA 1
ATOM 1636 C C . THR A 1 203 ? -12.844 -10.640 -4.097 1.00 92.88 203 THR A C 1
ATOM 1638 O O . THR A 1 203 ? -13.107 -11.259 -5.127 1.00 92.88 203 THR A O 1
ATOM 1641 N N . PHE A 1 204 ? -11.629 -10.721 -3.544 1.00 93.88 204 PHE A N 1
ATOM 1642 C CA . PHE A 1 204 ? -10.590 -11.574 -4.127 1.00 93.88 204 PHE A CA 1
ATOM 1643 C C . PHE A 1 204 ? -10.947 -13.068 -4.056 1.00 93.88 204 PHE A C 1
ATOM 1645 O O . PHE A 1 204 ? -10.673 -13.810 -4.997 1.00 93.88 204 PHE A O 1
ATOM 1652 N N . LEU A 1 205 ? -11.550 -13.533 -2.956 1.00 94.38 205 LEU A N 1
ATOM 1653 C CA . LEU A 1 205 ? -11.984 -14.928 -2.828 1.00 94.38 205 LEU A CA 1
ATOM 1654 C C . LEU A 1 205 ? -13.177 -15.224 -3.741 1.00 94.38 205 LEU A C 1
ATOM 1656 O O . LEU A 1 205 ? -13.231 -16.303 -4.324 1.00 94.38 205 LEU A O 1
ATOM 1660 N N . GLU A 1 206 ? -14.093 -14.275 -3.908 1.00 95.38 206 GLU A N 1
ATOM 1661 C CA . GLU A 1 206 ? -15.198 -14.368 -4.866 1.00 95.38 206 GLU A CA 1
ATOM 1662 C C . GLU A 1 206 ? -14.661 -14.502 -6.295 1.00 95.38 206 GLU A C 1
ATOM 1664 O O . GLU A 1 206 ? -15.010 -15.453 -6.991 1.00 95.38 206 GLU A O 1
ATOM 1669 N N . TRP A 1 207 ? -13.719 -13.640 -6.701 1.00 95.25 207 TRP A N 1
ATOM 1670 C CA . TRP A 1 207 ? -13.020 -13.758 -7.986 1.00 95.25 207 TRP A CA 1
ATOM 1671 C C . TRP A 1 207 ? -12.308 -15.109 -8.127 1.00 95.25 207 TRP A C 1
ATOM 1673 O O . TRP A 1 207 ? -12.462 -15.784 -9.147 1.00 95.25 207 TRP A O 1
ATOM 1683 N N . LYS A 1 208 ? -11.578 -15.547 -7.095 1.00 94.81 208 LYS A N 1
ATOM 1684 C CA . LYS A 1 208 ? -10.814 -16.805 -7.101 1.00 94.81 208 LYS A CA 1
ATOM 1685 C C . LYS A 1 208 ? -11.703 -18.035 -7.314 1.00 94.81 208 LYS A C 1
ATOM 1687 O O . LYS A 1 208 ? -11.243 -19.011 -7.904 1.00 94.81 208 LYS A O 1
ATOM 1692 N N . ASN A 1 209 ? -12.950 -17.988 -6.850 1.00 96.19 209 ASN A N 1
ATOM 1693 C CA . ASN A 1 209 ? -13.940 -19.056 -7.021 1.00 96.19 209 ASN A CA 1
ATOM 1694 C C . ASN A 1 209 ? -14.885 -18.828 -8.217 1.00 96.19 209 ASN A C 1
ATOM 1696 O O . ASN A 1 209 ? -15.834 -19.587 -8.401 1.00 96.19 209 ASN A O 1
ATOM 1700 N N . SER A 1 210 ? -14.649 -17.794 -9.026 1.00 95.44 210 SER A N 1
ATOM 1701 C CA . SER A 1 210 ? -15.456 -17.480 -10.206 1.00 95.44 210 SER A CA 1
ATOM 1702 C C . SER A 1 210 ? -14.899 -18.111 -11.485 1.00 95.44 210 SER A C 1
ATOM 1704 O O . SER A 1 210 ? -13.754 -18.559 -11.533 1.00 95.44 210 SER A O 1
ATOM 1706 N N . ILE A 1 211 ? -15.684 -18.044 -12.565 1.00 95.31 211 ILE A N 1
ATOM 1707 C CA . ILE A 1 211 ? -15.267 -18.439 -13.922 1.00 95.31 211 ILE A CA 1
ATOM 1708 C C . ILE A 1 211 ? -14.140 -17.570 -14.508 1.00 95.31 211 ILE A C 1
ATOM 1710 O O . ILE A 1 211 ? -13.607 -17.893 -15.563 1.00 95.31 211 ILE A O 1
ATOM 1714 N N . TYR A 1 212 ? -13.809 -16.441 -13.873 1.00 91.25 212 TYR A N 1
ATOM 1715 C CA . TYR A 1 212 ? -12.782 -15.517 -14.356 1.00 91.25 212 TYR A CA 1
ATOM 1716 C C . TYR A 1 212 ? -11.369 -15.902 -13.905 1.00 91.25 212 TYR A C 1
ATOM 1718 O O . TYR A 1 212 ? -10.396 -15.398 -14.460 1.00 91.25 212 TYR A O 1
ATOM 1726 N N . ASN A 1 213 ? -11.236 -16.786 -12.915 1.00 91.38 213 ASN A N 1
ATOM 1727 C CA . ASN A 1 213 ? -9.947 -17.307 -12.480 1.00 91.38 213 ASN A CA 1
ATOM 1728 C C . ASN A 1 213 ? -9.569 -18.561 -13.303 1.00 91.38 213 ASN A C 1
ATOM 1730 O O . ASN A 1 213 ? -10.397 -19.467 -13.403 1.00 91.38 213 ASN A O 1
ATOM 1734 N N . PRO A 1 214 ? -8.335 -18.679 -13.837 1.00 87.19 214 PRO A N 1
ATOM 1735 C CA . PRO A 1 214 ? -7.224 -17.717 -13.782 1.00 87.19 214 PRO A CA 1
ATOM 1736 C C . PRO A 1 214 ? -7.147 -16.760 -14.983 1.00 87.19 214 PRO A C 1
ATOM 1738 O O . PRO A 1 214 ? -6.275 -15.892 -15.007 1.00 87.19 214 PRO A O 1
ATOM 1741 N N . ASP A 1 215 ? -8.031 -16.909 -15.970 1.00 90.19 215 ASP A N 1
ATOM 1742 C CA . ASP A 1 215 ? -7.884 -16.304 -17.301 1.00 90.19 215 ASP A CA 1
ATOM 1743 C C . ASP A 1 215 ? -7.992 -14.771 -17.325 1.00 90.19 215 ASP A C 1
ATOM 1745 O O . ASP A 1 215 ? -7.496 -14.124 -18.248 1.00 90.19 215 ASP A O 1
ATOM 1749 N N . ARG A 1 216 ? -8.631 -14.166 -16.319 1.00 90.12 216 ARG A N 1
ATOM 1750 C CA . ARG A 1 216 ? -8.753 -12.712 -16.167 1.00 90.12 216 ARG A CA 1
ATOM 1751 C C . ARG A 1 216 ? -8.232 -12.275 -14.802 1.00 90.12 216 ARG A C 1
ATOM 1753 O O . ARG A 1 216 ? -9.017 -12.191 -13.852 1.00 90.12 216 ARG A O 1
ATOM 1760 N N . PRO A 1 217 ? -6.924 -11.991 -14.670 1.00 90.50 217 PRO A N 1
ATOM 1761 C CA . PRO A 1 217 ? -6.381 -11.475 -13.422 1.00 90.50 217 PRO A CA 1
ATOM 1762 C C . PRO A 1 217 ? -6.915 -10.066 -13.138 1.00 90.50 217 PRO A C 1
ATOM 1764 O O . PRO A 1 217 ? -7.233 -9.329 -14.074 1.00 90.50 217 PRO A O 1
ATOM 1767 N N . CYS A 1 218 ? -6.967 -9.658 -11.867 1.00 90.88 218 CYS A N 1
ATOM 1768 C CA . CYS A 1 218 ? -7.473 -8.345 -11.444 1.00 90.88 218 CYS A CA 1
ATOM 1769 C C . CYS A 1 218 ? -6.826 -7.204 -12.246 1.00 90.88 218 CYS A C 1
ATOM 1771 O O . CYS A 1 218 ? -7.501 -6.292 -12.724 1.00 90.88 218 CYS A O 1
ATOM 1773 N N . GLN A 1 219 ? -5.514 -7.304 -12.465 1.00 87.62 219 GLN A N 1
ATOM 1774 C CA . GLN A 1 219 ? -4.731 -6.340 -13.229 1.00 87.62 219 GLN A CA 1
ATOM 1775 C C . GLN A 1 219 ? -5.249 -6.155 -14.659 1.00 87.62 219 GLN A C 1
ATOM 1777 O O . GLN A 1 219 ? -5.248 -5.035 -15.152 1.00 87.62 219 GLN A O 1
ATOM 1782 N N . SER A 1 220 ? -5.740 -7.212 -15.313 1.00 86.56 220 SER A N 1
ATOM 1783 C CA . SER A 1 220 ? -6.206 -7.131 -16.706 1.00 86.56 220 SER A CA 1
ATOM 1784 C C . SER A 1 220 ? -7.406 -6.197 -16.899 1.00 86.56 220 SER A C 1
ATOM 1786 O O . SER A 1 220 ? -7.579 -5.658 -17.990 1.00 86.56 220 SER A O 1
ATOM 1788 N N . CYS A 1 221 ? -8.201 -5.971 -15.847 1.00 85.81 221 CYS A N 1
ATOM 1789 C CA . CYS A 1 221 ? -9.340 -5.054 -15.865 1.00 85.81 221 CYS A CA 1
ATOM 1790 C C . CYS A 1 221 ? -9.034 -3.722 -15.162 1.00 85.81 221 CYS A C 1
ATOM 1792 O O . CYS A 1 221 ? -9.315 -2.666 -15.722 1.00 85.81 221 CYS A O 1
ATOM 1794 N N . HIS A 1 222 ? -8.438 -3.756 -13.964 1.00 86.12 222 HIS A N 1
ATOM 1795 C CA . HIS A 1 222 ? -8.262 -2.561 -13.122 1.00 86.12 222 HIS A CA 1
ATOM 1796 C C . HIS A 1 222 ? -6.960 -1.796 -13.387 1.00 86.12 222 HIS A C 1
ATOM 1798 O O . HIS A 1 222 ? -6.828 -0.635 -13.002 1.00 86.12 222 HIS A O 1
ATOM 1804 N N . ILE A 1 223 ? -5.991 -2.440 -14.039 1.00 80.25 223 ILE A N 1
ATOM 1805 C CA . ILE A 1 223 ? -4.665 -1.895 -14.332 1.00 80.25 223 ILE A CA 1
ATOM 1806 C C . ILE A 1 223 ? -4.419 -2.067 -15.835 1.00 80.25 223 ILE A C 1
ATOM 1808 O O . ILE A 1 223 ? -3.593 -2.873 -16.271 1.00 80.25 223 ILE A O 1
ATOM 1812 N N . SER A 1 224 ? -5.202 -1.346 -16.644 1.00 62.34 224 SER A N 1
ATOM 1813 C CA . SER A 1 224 ? -5.188 -1.503 -18.099 1.00 62.34 224 SER A CA 1
ATOM 1814 C C . SER A 1 224 ? -3.773 -1.338 -18.662 1.00 62.34 224 SER A C 1
ATOM 1816 O O . SER A 1 224 ? -3.006 -0.458 -18.264 1.00 62.34 224 SER A O 1
ATOM 1818 N N . MET A 1 225 ? -3.390 -2.207 -19.598 1.00 56.53 225 MET A N 1
ATOM 1819 C CA . MET A 1 225 ? -2.172 -1.973 -20.365 1.00 56.53 225 MET A CA 1
ATOM 1820 C C . MET A 1 225 ? -2.449 -0.839 -21.346 1.00 56.53 225 MET A C 1
ATOM 1822 O O . MET A 1 225 ? -3.221 -0.995 -22.290 1.00 56.53 225 MET A O 1
ATOM 1826 N N . SER A 1 226 ? -1.817 0.305 -21.126 1.00 43.06 226 SER A N 1
ATOM 1827 C CA . SER A 1 226 ? -1.816 1.407 -22.081 1.00 43.06 226 SER A CA 1
ATOM 1828 C C . SER A 1 226 ? -0.456 1.456 -22.761 1.00 43.06 226 SER A C 1
ATOM 1830 O O . SER A 1 226 ? 0.572 1.453 -22.081 1.00 43.06 226 SER A O 1
ATOM 1832 N N . PHE A 1 227 ? -0.440 1.533 -24.091 1.00 38.62 227 PHE A N 1
ATOM 1833 C CA . PHE A 1 227 ? 0.778 1.816 -24.843 1.00 38.62 227 PHE A CA 1
ATOM 1834 C C . PHE A 1 227 ? 1.382 3.134 -24.350 1.00 38.62 227 PHE A C 1
ATOM 1836 O O . PHE A 1 227 ? 0.800 4.201 -24.539 1.00 38.62 227 PHE A O 1
ATOM 1843 N N . CYS A 1 228 ? 2.548 3.068 -23.710 1.00 39.06 228 CYS A N 1
ATOM 1844 C CA . CYS A 1 228 ? 3.318 4.260 -23.404 1.00 39.06 228 CYS A CA 1
ATOM 1845 C C . CYS A 1 228 ? 4.170 4.566 -24.637 1.00 39.06 228 CYS A C 1
ATOM 1847 O O . CYS A 1 228 ? 5.230 3.978 -24.844 1.00 39.06 228 CYS A O 1
ATOM 1849 N N . GLN A 1 229 ? 3.663 5.432 -25.511 1.00 32.59 229 GLN A N 1
ATOM 1850 C CA . GLN A 1 229 ? 4.376 5.870 -26.707 1.00 32.59 229 GLN A CA 1
ATOM 1851 C C . GLN A 1 229 ? 5.407 6.937 -26.312 1.00 32.59 229 GLN A C 1
ATOM 1853 O O . GLN A 1 229 ? 5.241 8.122 -26.582 1.00 32.59 229 GLN A O 1
ATOM 1858 N N . ILE A 1 230 ? 6.467 6.523 -25.616 1.00 36.38 230 ILE A N 1
ATOM 1859 C CA . ILE A 1 230 ? 7.629 7.377 -25.358 1.00 36.38 230 ILE A CA 1
ATOM 1860 C C . ILE A 1 230 ? 8.573 7.207 -26.552 1.00 36.38 230 ILE A C 1
ATOM 1862 O O . ILE A 1 230 ? 9.374 6.281 -26.604 1.00 36.38 230 ILE A O 1
ATOM 1866 N N . TYR A 1 231 ? 8.421 8.118 -27.519 1.00 33.69 231 TYR A N 1
ATOM 1867 C CA . TYR A 1 231 ? 9.160 8.221 -28.784 1.00 33.69 231 TYR A CA 1
ATOM 1868 C C . TYR A 1 231 ? 8.918 7.069 -29.781 1.00 33.69 231 TYR A C 1
ATOM 1870 O O . TYR A 1 231 ? 8.896 5.892 -29.438 1.00 33.69 231 TYR A O 1
ATOM 1878 N N . CYS A 1 232 ? 8.725 7.427 -31.054 1.00 33.22 232 CYS A N 1
ATOM 1879 C CA . CYS A 1 232 ? 8.317 6.577 -32.185 1.00 33.22 232 CYS A CA 1
ATOM 1880 C C . CYS A 1 232 ? 9.273 5.425 -32.582 1.00 33.22 232 CYS A C 1
ATOM 1882 O O . CYS A 1 232 ? 9.381 5.123 -33.768 1.00 33.22 232 CYS A O 1
ATOM 1884 N N . VAL A 1 233 ? 9.982 4.772 -31.655 1.00 33.47 233 VAL A N 1
ATOM 1885 C CA . VAL A 1 233 ? 10.959 3.724 -32.006 1.00 33.47 233 VAL A CA 1
ATOM 1886 C C . VAL A 1 233 ? 10.884 2.473 -31.118 1.00 33.47 233 VAL A C 1
ATOM 1888 O O . VAL A 1 233 ? 11.242 1.402 -31.595 1.00 33.47 233 VAL A O 1
ATOM 1891 N N . PHE A 1 234 ? 10.347 2.530 -29.890 1.00 32.31 234 PHE A N 1
ATOM 1892 C CA . PHE A 1 234 ? 10.232 1.331 -29.043 1.00 32.31 234 PHE A CA 1
ATOM 1893 C C . PHE A 1 234 ? 8.927 1.285 -28.240 1.00 32.31 234 PHE A C 1
ATOM 1895 O O . PHE A 1 234 ? 8.643 2.152 -27.420 1.00 32.31 234 PHE A O 1
ATOM 1902 N N . SER A 1 235 ? 8.140 0.229 -28.452 1.00 32.78 235 SER A N 1
ATOM 1903 C CA . SER A 1 235 ? 6.939 -0.072 -27.671 1.00 32.78 235 SER A CA 1
ATOM 1904 C C . SER A 1 235 ? 7.332 -0.531 -26.263 1.00 32.78 235 SER A C 1
ATOM 1906 O O . SER A 1 235 ? 7.687 -1.694 -26.070 1.00 32.78 235 SER A O 1
ATOM 1908 N N . VAL A 1 236 ? 7.270 0.354 -25.265 1.00 42.31 236 VAL A N 1
ATOM 1909 C CA . VAL A 1 236 ? 7.396 -0.042 -23.853 1.00 42.31 236 VAL A CA 1
ATOM 1910 C C . VAL A 1 236 ? 5.995 -0.305 -23.303 1.00 42.31 236 VAL A C 1
ATOM 1912 O O . VAL A 1 236 ? 5.173 0.604 -23.184 1.00 42.31 236 VAL A O 1
ATOM 1915 N N . PHE A 1 237 ? 5.704 -1.567 -22.987 1.00 44.56 237 PHE A N 1
ATOM 1916 C CA . PHE A 1 237 ? 4.469 -1.940 -22.301 1.00 44.56 237 PHE A CA 1
ATOM 1917 C C . PHE A 1 237 ? 4.539 -1.471 -20.849 1.00 44.56 237 PHE A C 1
ATOM 1919 O O . PHE A 1 237 ? 5.449 -1.856 -20.119 1.00 44.56 237 PHE A O 1
ATOM 1926 N N . ALA A 1 238 ? 3.573 -0.663 -20.418 1.00 53.44 238 ALA A N 1
ATOM 1927 C CA . ALA A 1 238 ? 3.430 -0.287 -19.023 1.00 53.44 238 ALA A CA 1
ATOM 1928 C C . ALA A 1 238 ? 1.961 -0.282 -18.587 1.00 53.44 238 ALA A C 1
ATOM 1930 O O . ALA A 1 238 ? 1.038 -0.175 -19.394 1.00 53.44 238 ALA A O 1
ATOM 1931 N N . HIS A 1 239 ? 1.768 -0.435 -17.284 1.00 58.56 239 HIS A N 1
ATOM 1932 C CA . HIS A 1 239 ? 0.476 -0.633 -16.642 1.00 58.56 239 HIS A CA 1
ATOM 1933 C C . HIS A 1 239 ? -0.093 0.708 -16.139 1.00 58.56 239 HIS A C 1
ATOM 1935 O O . HIS A 1 239 ? 0.628 1.498 -15.523 1.00 58.56 239 HIS A O 1
ATOM 1941 N N . HIS A 1 240 ? -1.376 0.986 -16.386 1.00 60.38 240 HIS A N 1
ATOM 1942 C CA . HIS A 1 240 ? -2.055 2.183 -15.877 1.00 60.38 240 HIS A CA 1
ATOM 1943 C C . HIS A 1 240 ? -2.355 2.044 -14.380 1.00 60.38 240 HIS A C 1
ATOM 1945 O O . HIS A 1 240 ? -2.913 1.044 -13.954 1.00 60.38 240 HIS A O 1
ATOM 1951 N N . HIS A 1 241 ? -2.031 3.059 -13.579 1.00 75.12 241 HIS A N 1
ATOM 1952 C CA . HIS A 1 241 ? -2.205 3.020 -12.118 1.00 75.12 241 HIS A CA 1
ATOM 1953 C C . HIS A 1 241 ? -3.474 3.740 -11.631 1.00 75.12 241 HIS A C 1
ATOM 1955 O O . HIS A 1 241 ? -3.569 4.091 -10.462 1.00 75.12 241 HIS A O 1
ATOM 1961 N N . THR A 1 242 ? -4.445 3.977 -12.520 1.00 62.84 242 THR A N 1
ATOM 1962 C CA . THR A 1 242 ? -5.680 4.707 -12.183 1.00 62.84 242 THR A CA 1
ATOM 1963 C C . THR A 1 242 ? -6.613 3.871 -11.309 1.00 62.84 242 THR A C 1
ATOM 1965 O O . THR A 1 242 ? -7.424 4.457 -10.606 1.00 62.84 242 THR A O 1
ATOM 1968 N N . LEU A 1 243 ? -6.454 2.532 -11.309 1.00 63.62 243 LEU A N 1
ATOM 1969 C CA . LEU A 1 243 ? -7.163 1.580 -10.438 1.00 63.62 243 LEU A CA 1
ATOM 1970 C C . LEU A 1 243 ? -8.646 1.936 -10.333 1.00 63.62 243 LEU A C 1
ATOM 1972 O O . LEU A 1 243 ? -9.134 2.415 -9.312 1.00 63.62 243 LEU A O 1
ATOM 1976 N N . VAL A 1 244 ? -9.318 1.790 -11.471 1.00 55.28 244 VAL A N 1
ATOM 1977 C CA . VAL A 1 244 ? -10.697 2.229 -11.663 1.00 55.28 244 VAL A CA 1
ATOM 1978 C C . VAL A 1 244 ? -11.639 1.277 -10.937 1.00 55.28 244 VAL A C 1
ATOM 1980 O O . VAL A 1 244 ? -11.627 0.077 -11.208 1.00 55.28 244 VAL A O 1
ATOM 1983 N N . ASP A 1 245 ? -12.460 1.834 -10.054 1.00 56.78 245 ASP A N 1
ATOM 1984 C CA . ASP A 1 245 ? -13.636 1.195 -9.472 1.00 56.78 245 ASP A CA 1
ATOM 1985 C C . ASP A 1 245 ? -14.680 2.260 -9.115 1.00 56.78 245 ASP A C 1
ATOM 1987 O O . ASP A 1 245 ? -14.459 3.463 -9.287 1.00 56.78 245 ASP A O 1
ATOM 1991 N N . LEU A 1 246 ? -15.852 1.812 -8.664 1.00 44.25 246 LEU A N 1
ATOM 1992 C CA . LEU A 1 246 ? -16.911 2.684 -8.170 1.00 44.25 246 LEU A CA 1
ATOM 1993 C C . LEU A 1 246 ? -16.376 3.546 -7.014 1.00 44.25 246 LEU A C 1
ATOM 1995 O O . LEU A 1 246 ? -16.269 3.077 -5.886 1.00 44.25 246 LEU A O 1
ATOM 1999 N N . ASN A 1 247 ? -16.139 4.836 -7.277 1.00 48.34 247 ASN A N 1
ATOM 2000 C CA . ASN A 1 247 ? -15.971 5.888 -6.261 1.00 48.34 247 ASN A CA 1
ATOM 2001 C C . ASN A 1 247 ? -17.303 6.172 -5.533 1.00 48.34 247 ASN A C 1
ATOM 2003 O O . ASN A 1 247 ? -17.650 7.325 -5.268 1.00 48.34 247 ASN A O 1
ATOM 2007 N N . LEU A 1 248 ? -18.117 5.136 -5.309 1.00 29.52 248 LEU A N 1
ATOM 2008 C CA . LEU A 1 248 ? -19.422 5.276 -4.696 1.00 29.52 248 LEU A CA 1
ATOM 2009 C C . LEU A 1 248 ? -19.234 5.487 -3.202 1.00 29.52 248 LEU A C 1
ATOM 2011 O O . LEU A 1 248 ? -19.017 4.559 -2.429 1.00 29.52 248 LEU A O 1
ATOM 2015 N N . ILE A 1 249 ? -19.353 6.759 -2.849 1.00 32.09 249 ILE A N 1
ATOM 2016 C CA . ILE A 1 249 ? -19.870 7.228 -1.575 1.00 32.09 249 ILE A CA 1
ATOM 2017 C C . ILE A 1 249 ? -21.243 6.557 -1.405 1.00 32.09 249 ILE A C 1
ATOM 2019 O O . ILE A 1 249 ? -22.192 6.927 -2.101 1.00 32.09 249 ILE A O 1
ATOM 2023 N N . PHE A 1 250 ? -21.325 5.536 -0.556 1.00 29.36 250 PHE A N 1
ATOM 2024 C CA . PHE A 1 250 ? -22.591 5.049 -0.010 1.00 29.36 250 PHE A CA 1
ATOM 2025 C C . PHE A 1 250 ? -22.779 5.626 1.387 1.00 29.36 250 PHE A C 1
ATOM 2027 O O . PHE A 1 250 ? -21.784 5.641 2.142 1.00 29.36 250 PHE A O 1
#

pLDDT: mean 83.82, std 17.71, range [29.36, 97.62]

Secondary structure (DSSP, 8-state):
----------------PPTTTTSS---THHHHHHHHHHHHHHHTSTTTTTTT-HHHHHHHHHHHHHT-THHHHHHHHHHSHHHHHHHHHTT-----STTSTTSTTSTTHHHHHT-S-HHHHTTEEE--TTT--EE--SPPTTSEEEEESS--TTHHHHHHHH-EEEEE-GGGGSGGGGGGTS-EEEEEEETTEEEEEEEEE-HHHHHHTSTTTTTS-HHHHHS-EEEE--STT--EEEE-----------

Radius of gyration: 21.51 Å; chains: 1; bounding box: 88×42×58 Å

Sequence (250 aa):
MFQKLLLFLAIIFPIISFPHAERIFTTPETCTECHGVFYTNWSQSMHSNAAKDPYFLAKLSNEVVVVGSFVEEECAKCHTPTAKLEAKLNRMEAIILRSGFLNKSNELYEFAIDGVSCTLCHQIKKNNFSRNYLIDINYKKPERAIYGPFIPMYSIEMYRNSGYFPTRSENFLKSDLCGNCHVVYTPTIEDGKITKFFAEQTTFLEWKNSIYNPDRPCQSCHISMSFCQIYCVFSVFAHHHTLVDLNLIF